Protein AF-A0A7S3GSI5-F1 (afdb_monomer)

Structure (mmCIF, N/CA/C/O backbone):
data_AF-A0A7S3GSI5-F1
#
_entry.id   AF-A0A7S3GSI5-F1
#
loop_
_atom_site.group_PDB
_atom_site.id
_atom_site.type_symbol
_atom_site.label_atom_id
_atom_site.label_alt_id
_atom_site.label_comp_id
_atom_site.label_asym_id
_atom_site.label_entity_id
_atom_site.label_seq_id
_atom_site.pdbx_PDB_ins_code
_atom_site.Cartn_x
_atom_site.Cartn_y
_atom_site.Cartn_z
_atom_site.occupancy
_atom_site.B_iso_or_equiv
_atom_site.auth_seq_id
_atom_site.auth_comp_id
_atom_site.auth_asym_id
_atom_site.auth_atom_id
_atom_site.pdbx_PDB_model_num
ATOM 1 N N . MET A 1 1 ? -16.403 -2.931 0.135 1.00 54.38 1 MET A N 1
ATOM 2 C CA . MET A 1 1 ? -15.590 -1.882 0.782 1.00 54.38 1 MET A CA 1
ATOM 3 C C . MET A 1 1 ? -14.186 -1.988 0.213 1.00 54.38 1 MET A C 1
ATOM 5 O O . MET A 1 1 ? -13.699 -3.109 0.169 1.00 54.38 1 MET A O 1
ATOM 9 N N . THR A 1 2 ? -13.593 -0.907 -0.301 1.00 66.56 2 THR A N 1
ATOM 10 C CA . THR A 1 2 ? -12.303 -0.962 -1.018 1.00 66.56 2 THR A CA 1
ATOM 11 C C . THR A 1 2 ? -11.210 -0.269 -0.209 1.00 66.56 2 THR A C 1
ATOM 13 O O . THR A 1 2 ? -11.257 0.941 -0.009 1.00 66.56 2 THR A O 1
ATOM 16 N N . MET A 1 3 ? -10.241 -1.048 0.259 1.00 76.94 3 MET A N 1
ATOM 17 C CA . MET A 1 3 ? -8.996 -0.615 0.899 1.00 76.94 3 MET A CA 1
ATOM 18 C C . MET A 1 3 ? -7.886 -0.463 -0.157 1.00 76.94 3 MET A C 1
ATOM 20 O O . MET A 1 3 ? -8.046 -0.902 -1.296 1.00 76.94 3 MET A O 1
ATOM 24 N N . ILE A 1 4 ? -6.756 0.143 0.199 1.00 74.38 4 ILE A N 1
ATOM 25 C CA . ILE A 1 4 ? -5.634 0.412 -0.709 1.00 74.38 4 ILE A CA 1
ATOM 26 C C . ILE A 1 4 ? -4.426 -0.443 -0.325 1.00 74.38 4 ILE A C 1
ATOM 28 O O . ILE A 1 4 ? -3.913 -0.381 0.787 1.00 74.38 4 ILE A O 1
ATOM 32 N N . LYS A 1 5 ? -3.922 -1.212 -1.283 1.00 71.19 5 LYS A N 1
ATOM 33 C CA . LYS A 1 5 ? -2.581 -1.794 -1.256 1.00 71.19 5 LYS A CA 1
ATOM 34 C C . LYS A 1 5 ? -1.679 -0.865 -2.059 1.00 71.19 5 LYS A C 1
ATOM 36 O O . LYS A 1 5 ? -1.803 -0.788 -3.282 1.00 71.19 5 LYS A O 1
ATOM 41 N N . ALA A 1 6 ? -0.797 -0.155 -1.367 1.00 56.00 6 ALA A N 1
ATOM 42 C CA . ALA A 1 6 ? 0.169 0.725 -2.001 1.00 56.00 6 ALA A CA 1
ATOM 43 C C . ALA A 1 6 ? 1.395 -0.089 -2.424 1.00 56.00 6 ALA A C 1
ATOM 45 O O . ALA A 1 6 ? 1.886 -0.944 -1.689 1.00 56.00 6 ALA A O 1
ATOM 46 N N . PHE A 1 7 ? 1.912 0.176 -3.613 1.00 65.44 7 PHE A N 1
ATOM 47 C CA . PHE A 1 7 ? 3.195 -0.372 -4.036 1.00 65.44 7 PHE A CA 1
ATOM 48 C C . PHE A 1 7 ? 4.105 0.789 -4.404 1.00 65.44 7 PHE A C 1
ATOM 50 O O . PHE A 1 7 ? 4.083 1.331 -5.510 1.00 65.44 7 PHE A O 1
ATOM 57 N N . GLY A 1 8 ? 4.842 1.223 -3.386 1.00 51.88 8 GLY A N 1
ATOM 58 C CA . GLY A 1 8 ? 5.805 2.302 -3.480 1.00 51.88 8 GLY A CA 1
ATOM 59 C C . GLY A 1 8 ? 7.044 1.881 -4.266 1.00 51.88 8 GLY A C 1
ATOM 60 O O . GLY A 1 8 ? 7.443 0.723 -4.232 1.00 51.88 8 GLY A O 1
ATOM 61 N N . LYS A 1 9 ? 7.698 2.822 -4.938 1.00 49.81 9 LYS A N 1
ATOM 62 C CA . LYS A 1 9 ? 9.148 2.750 -5.175 1.00 49.81 9 LYS A CA 1
ATOM 63 C C . LYS A 1 9 ? 9.783 4.001 -4.592 1.00 49.81 9 LYS A C 1
ATOM 65 O O . LYS A 1 9 ? 9.101 5.012 -4.433 1.00 49.81 9 LYS A O 1
ATOM 70 N N . ILE A 1 10 ? 11.079 3.957 -4.301 1.00 51.28 10 ILE A N 1
ATOM 71 C CA . ILE A 1 10 ? 11.851 5.173 -4.036 1.00 51.28 10 ILE A CA 1
ATOM 72 C C . ILE A 1 10 ? 12.089 5.840 -5.400 1.00 51.28 10 ILE A C 1
ATOM 74 O O . ILE A 1 10 ? 12.916 5.342 -6.156 1.00 51.28 10 ILE A O 1
ATOM 78 N N . PRO A 1 11 ? 11.364 6.901 -5.784 1.00 43.97 11 PRO A N 1
ATOM 79 C CA . PRO A 1 11 ? 11.510 7.548 -7.072 1.00 43.97 11 PRO A CA 1
ATOM 80 C C . PRO A 1 11 ? 12.906 8.146 -7.183 1.00 43.97 11 PRO A C 1
ATOM 82 O O . PRO A 1 11 ? 13.450 8.702 -6.231 1.00 43.97 11 PRO A O 1
ATOM 85 N N . PHE A 1 12 ? 13.476 8.026 -8.375 1.00 44.91 12 PHE A N 1
ATOM 86 C CA . PHE A 1 12 ? 14.793 8.561 -8.668 1.00 44.91 12 PHE A CA 1
ATOM 87 C C . PHE A 1 12 ? 14.715 10.041 -9.114 1.00 44.91 12 PHE A C 1
ATOM 89 O O . PHE A 1 12 ? 15.519 10.858 -8.677 1.00 44.91 12 PHE A O 1
ATOM 96 N N . VAL A 1 13 ? 13.679 10.432 -9.868 1.00 37.94 13 VAL A N 1
ATOM 97 C CA . VAL A 1 13 ? 13.296 11.834 -10.138 1.00 37.94 13 VAL A CA 1
ATOM 98 C C . VAL A 1 13 ? 11.767 11.942 -10.108 1.00 37.94 13 VAL A C 1
ATOM 100 O O . VAL A 1 13 ? 11.063 10.957 -10.340 1.00 37.94 13 VAL A O 1
ATOM 103 N N . GLN A 1 14 ? 11.250 13.121 -9.764 1.00 38.38 14 GLN A N 1
ATOM 104 C CA . GLN A 1 14 ? 9.828 13.441 -9.819 1.00 38.38 14 GLN A CA 1
ATOM 105 C C . GLN A 1 14 ? 9.343 13.329 -11.269 1.00 38.38 14 GLN A C 1
ATOM 107 O O . GLN A 1 14 ? 9.856 14.012 -12.154 1.00 38.38 14 GLN A O 1
ATOM 112 N N . ARG A 1 15 ? 8.347 12.471 -11.519 1.00 40.59 15 ARG A N 1
ATOM 113 C CA . ARG A 1 15 ? 7.622 12.454 -12.792 1.00 40.59 15 ARG A CA 1
ATOM 114 C C . ARG A 1 15 ? 6.863 13.781 -12.862 1.00 40.59 15 ARG A C 1
ATOM 116 O O . ARG A 1 15 ? 5.786 13.915 -12.290 1.00 40.59 15 ARG A O 1
ATOM 123 N N . PHE A 1 16 ? 7.463 14.799 -13.473 1.00 36.78 16 PHE A N 1
ATOM 124 C CA . PHE A 1 16 ? 6.715 15.991 -13.843 1.00 36.78 16 PHE A CA 1
ATOM 125 C C . PHE A 1 16 ? 5.653 15.564 -14.855 1.00 36.78 16 PHE A C 1
ATOM 127 O O . PHE A 1 16 ? 5.906 14.705 -15.702 1.00 36.78 16 PHE A O 1
ATOM 134 N N . ALA A 1 17 ? 4.469 16.166 -14.767 1.00 35.97 17 ALA A N 1
ATOM 135 C CA . ALA A 1 17 ? 3.374 16.021 -15.724 1.00 35.97 17 ALA A CA 1
ATOM 136 C C . ALA A 1 17 ? 3.732 16.612 -17.112 1.00 35.97 17 ALA A C 1
ATOM 138 O O . ALA A 1 17 ? 2.934 17.280 -17.764 1.00 35.97 17 ALA A O 1
ATOM 139 N N . SER A 1 18 ? 4.967 16.427 -17.585 1.00 34.00 18 SER A N 1
ATOM 140 C CA . SER A 1 18 ? 5.407 16.833 -18.909 1.00 34.00 18 SER A CA 1
ATOM 141 C C . SER A 1 18 ? 5.030 15.744 -19.913 1.00 34.00 18 SER A C 1
ATOM 143 O O . SER A 1 18 ? 5.751 14.776 -20.124 1.00 34.00 18 SER A O 1
ATOM 145 N N . LYS A 1 19 ? 3.841 15.920 -20.510 1.00 37.59 19 LYS A N 1
ATOM 146 C CA . LYS A 1 19 ? 3.366 15.329 -21.780 1.00 37.59 19 LYS A CA 1
ATOM 147 C C . LYS A 1 19 ? 3.952 13.948 -22.103 1.00 37.59 19 LYS A C 1
ATOM 149 O O . LYS A 1 19 ? 4.739 13.786 -23.034 1.00 37.59 19 LYS A O 1
ATOM 154 N N . LEU A 1 20 ? 3.519 12.947 -21.349 1.00 38.31 20 LEU A N 1
ATOM 155 C CA . LEU A 1 20 ? 3.708 11.551 -21.727 1.00 38.31 20 LEU A CA 1
ATOM 156 C C . LEU A 1 20 ? 2.851 11.227 -22.969 1.00 38.31 20 LEU A C 1
ATOM 158 O O . LEU A 1 20 ? 1.827 11.885 -23.192 1.00 38.31 20 LEU A O 1
ATOM 162 N N . PRO A 1 21 ? 3.218 10.210 -23.775 1.00 43.75 21 PRO A N 1
ATOM 163 C CA . PRO A 1 21 ? 2.267 9.585 -24.697 1.00 43.75 21 PRO A CA 1
ATOM 164 C C . PRO A 1 21 ? 0.995 9.199 -23.929 1.00 43.75 21 PRO A C 1
ATOM 166 O O . PRO A 1 21 ? 1.055 9.035 -22.712 1.00 43.75 21 PRO A O 1
ATOM 169 N N . ALA A 1 22 ? -0.141 9.093 -24.630 1.00 48.91 22 ALA A N 1
ATOM 170 C CA . ALA A 1 22 ? -1.467 8.886 -24.041 1.00 48.91 22 ALA A CA 1
ATOM 171 C C . ALA A 1 22 ? -1.413 8.029 -22.764 1.00 48.91 22 ALA A C 1
ATOM 173 O O . ALA A 1 22 ? -1.119 6.836 -22.841 1.00 48.91 22 ALA A O 1
ATOM 174 N N . THR A 1 23 ? -1.661 8.653 -21.603 1.00 58.75 23 THR A N 1
ATOM 175 C CA . THR A 1 23 ? -1.691 7.961 -20.311 1.00 58.75 23 THR A CA 1
ATOM 176 C C . THR A 1 23 ? -2.563 6.716 -20.459 1.00 58.75 23 THR A C 1
ATOM 178 O O . THR A 1 23 ? -3.717 6.871 -20.892 1.00 58.75 23 THR A O 1
ATOM 181 N N . PRO A 1 24 ? -2.048 5.508 -20.155 1.00 72.56 24 PRO A N 1
ATOM 182 C CA . PRO A 1 24 ? -2.807 4.280 -20.316 1.00 72.56 24 PRO A CA 1
ATOM 183 C C . PRO A 1 24 ? -4.182 4.423 -19.667 1.00 72.56 24 PRO A C 1
ATOM 185 O O . PRO A 1 24 ? -4.296 4.913 -18.544 1.00 72.56 24 PRO A O 1
ATOM 188 N N . LEU A 1 25 ? -5.242 4.010 -20.367 1.00 81.31 25 LEU A N 1
ATOM 189 C CA . LEU A 1 25 ? -6.615 4.126 -19.862 1.00 81.31 25 LEU A CA 1
ATOM 190 C C . LEU A 1 25 ? -6.752 3.512 -18.458 1.00 81.31 25 LEU A C 1
ATOM 192 O O . LEU A 1 25 ? -7.433 4.071 -17.603 1.00 81.31 25 LEU A O 1
ATOM 196 N N . GLN A 1 26 ? -6.032 2.415 -18.213 1.00 79.94 26 GLN A N 1
ATOM 197 C CA . GLN A 1 26 ? -5.973 1.744 -16.920 1.00 79.94 26 GLN A CA 1
ATOM 198 C C . GLN A 1 26 ? -5.442 2.653 -15.796 1.00 79.94 26 GLN A C 1
ATOM 200 O O . GLN A 1 26 ? -6.053 2.710 -14.735 1.00 79.94 26 GLN A O 1
ATOM 205 N N . GLU A 1 27 ? -4.381 3.433 -16.038 1.00 81.88 27 GLU A N 1
ATOM 206 C CA . GLU A 1 27 ? -3.825 4.382 -15.057 1.00 81.88 27 GLU A CA 1
ATOM 207 C C . GLU A 1 27 ? -4.855 5.450 -14.676 1.00 81.88 27 GLU A C 1
ATOM 209 O O . GLU A 1 27 ? -5.048 5.744 -13.496 1.00 81.88 27 GLU A O 1
ATOM 214 N N . LYS A 1 28 ? -5.589 5.985 -15.661 1.00 86.56 28 LYS A N 1
ATOM 215 C CA . LYS A 1 28 ? -6.654 6.967 -15.405 1.00 86.56 28 LYS A CA 1
ATOM 216 C C . LYS A 1 28 ? -7.776 6.382 -14.554 1.00 86.56 28 LYS A C 1
ATOM 218 O O . LYS A 1 28 ? -8.238 7.040 -13.623 1.00 86.56 28 LYS A O 1
ATOM 223 N N . VAL A 1 29 ? -8.196 5.156 -14.864 1.00 88.75 29 VAL A N 1
ATOM 224 C CA . VAL A 1 29 ? -9.243 4.446 -14.119 1.00 88.75 29 VAL A CA 1
ATOM 225 C C . VAL A 1 29 ? -8.796 4.156 -12.686 1.00 88.75 29 VAL A C 1
ATOM 227 O O . VAL A 1 29 ? -9.571 4.375 -11.756 1.00 88.75 29 VAL A O 1
ATOM 230 N N . ASP A 1 30 ? -7.556 3.713 -12.479 1.00 88.88 30 ASP A N 1
ATOM 231 C CA . ASP A 1 30 ? -7.041 3.399 -11.144 1.00 88.88 30 ASP A CA 1
ATOM 232 C C . ASP A 1 30 ? -6.885 4.655 -10.280 1.00 88.88 30 ASP A C 1
ATOM 234 O O . ASP A 1 30 ? -7.305 4.649 -9.122 1.00 88.88 30 ASP A O 1
ATOM 238 N N . VAL A 1 31 ? -6.383 5.760 -10.846 1.00 91.12 31 VAL A N 1
ATOM 239 C CA . VAL A 1 31 ? -6.315 7.064 -10.160 1.00 91.12 31 VAL A CA 1
ATOM 240 C C . VAL A 1 31 ? -7.710 7.562 -9.783 1.00 91.12 31 VAL A C 1
ATOM 242 O O . VAL A 1 31 ? -7.929 7.957 -8.639 1.00 91.12 31 VAL A O 1
ATOM 245 N N . TYR A 1 32 ? -8.673 7.493 -10.704 1.00 94.75 32 TYR A N 1
ATOM 246 C CA . TYR A 1 32 ? -10.055 7.899 -10.443 1.00 94.75 32 TYR A CA 1
ATOM 247 C C . TYR A 1 32 ? -10.686 7.076 -9.304 1.00 94.75 32 TYR A C 1
ATOM 249 O O . TYR A 1 32 ? -11.237 7.628 -8.349 1.00 94.75 32 TYR A O 1
ATOM 257 N N . ARG A 1 33 ? -10.542 5.744 -9.342 1.00 94.56 33 ARG A N 1
ATOM 258 C CA . ARG A 1 33 ? -11.051 4.843 -8.292 1.00 94.56 33 ARG A CA 1
ATOM 259 C C . ARG A 1 33 ? -10.377 5.087 -6.943 1.00 94.56 33 ARG A C 1
ATOM 261 O O . ARG A 1 33 ? -11.060 5.080 -5.917 1.00 94.56 33 ARG A O 1
ATOM 268 N N . ALA A 1 34 ? -9.065 5.315 -6.938 1.00 94.81 34 ALA A N 1
ATOM 269 C CA . ALA A 1 34 ? -8.321 5.647 -5.730 1.00 94.81 34 ALA A CA 1
ATOM 270 C C . ALA A 1 34 ? -8.794 6.982 -5.141 1.00 94.81 34 ALA A C 1
ATOM 272 O O . ALA A 1 34 ? -9.016 7.064 -3.935 1.00 94.81 34 ALA A O 1
ATOM 273 N N . ALA A 1 35 ? -9.022 7.999 -5.977 1.00 96.62 35 ALA A N 1
ATOM 274 C CA . ALA A 1 35 ? -9.522 9.297 -5.538 1.00 96.62 35 ALA A CA 1
ATOM 275 C C . ALA A 1 35 ? -10.900 9.189 -4.870 1.00 96.62 35 ALA A C 1
ATOM 277 O O . ALA A 1 35 ? -11.081 9.725 -3.778 1.00 96.62 35 ALA A O 1
ATOM 278 N N . LEU A 1 36 ? -11.840 8.434 -5.453 1.00 96.50 36 LEU A N 1
ATOM 279 C CA . LEU A 1 36 ? -13.143 8.168 -4.827 1.00 96.50 36 LEU A CA 1
ATOM 280 C C . LEU A 1 36 ? -12.997 7.468 -3.469 1.00 96.50 36 LEU A C 1
ATOM 282 O O . LEU A 1 36 ? -13.632 7.863 -2.490 1.00 96.50 36 LEU A O 1
ATOM 286 N N . ALA A 1 37 ? -12.140 6.445 -3.385 1.00 96.06 37 ALA A N 1
ATOM 287 C CA . ALA A 1 37 ? -11.895 5.733 -2.133 1.00 96.06 37 ALA A CA 1
ATOM 288 C C . ALA A 1 37 ? -11.292 6.657 -1.059 1.00 96.06 37 ALA A C 1
ATOM 290 O O . ALA A 1 37 ? -11.722 6.615 0.089 1.00 96.06 37 ALA A O 1
ATOM 291 N N . LEU A 1 38 ? -10.346 7.523 -1.427 1.00 96.56 38 LEU A N 1
ATOM 292 C CA . LEU A 1 38 ? -9.689 8.472 -0.521 1.00 96.56 38 LEU A CA 1
ATOM 293 C C . LEU A 1 38 ? -10.605 9.626 -0.096 1.00 96.56 38 LEU A C 1
ATOM 295 O O . LEU A 1 38 ? -10.555 10.064 1.050 1.00 96.56 38 LEU A O 1
ATOM 299 N N . LYS A 1 39 ? -11.514 10.079 -0.961 1.00 96.06 39 LYS A N 1
ATOM 300 C CA . LYS A 1 39 ? -12.558 11.019 -0.542 1.00 96.06 39 LYS A CA 1
ATOM 301 C C . LYS A 1 39 ? -13.531 10.381 0.442 1.00 96.06 39 LYS A C 1
ATOM 303 O O . LYS A 1 39 ? -13.894 10.997 1.441 1.00 96.06 39 LYS A O 1
ATOM 308 N N . CYS A 1 40 ? -13.895 9.122 0.209 1.00 95.12 40 CYS A N 1
ATOM 309 C CA . CYS A 1 40 ? -14.685 8.352 1.159 1.00 95.12 40 CYS A CA 1
ATOM 310 C C . CYS A 1 40 ? -13.952 8.187 2.505 1.00 95.12 40 CYS A C 1
ATOM 312 O O . CYS A 1 40 ? -14.568 8.384 3.554 1.00 95.12 40 CYS A O 1
ATOM 314 N N . PHE A 1 41 ? -12.636 7.930 2.490 1.00 95.12 41 PHE A N 1
ATOM 315 C CA . PHE A 1 41 ? -11.786 7.920 3.687 1.00 95.12 41 PHE A CA 1
ATOM 316 C C . PHE A 1 41 ? -11.907 9.231 4.480 1.00 95.12 41 PHE A C 1
ATOM 318 O O . PHE A 1 41 ? -12.188 9.204 5.679 1.00 95.12 41 PHE A O 1
ATOM 325 N N . GLU A 1 42 ? -11.742 10.381 3.814 1.00 94.88 42 GLU A N 1
ATOM 326 C CA . GLU A 1 42 ? -11.836 11.708 4.439 1.00 94.88 42 GLU A CA 1
ATOM 327 C C . GLU A 1 42 ? -13.194 11.943 5.111 1.00 94.88 42 GLU A C 1
ATOM 329 O O . GLU A 1 42 ? -13.242 12.477 6.222 1.00 94.88 42 GLU A O 1
ATOM 334 N N . VAL A 1 43 ? -14.288 11.543 4.456 1.00 94.25 43 VAL A N 1
ATOM 335 C CA . VAL A 1 43 ? -15.644 11.654 5.014 1.00 94.25 43 VAL A CA 1
ATOM 336 C C . VAL A 1 43 ? -15.792 10.743 6.227 1.00 94.25 43 VAL A C 1
ATOM 338 O O . VAL A 1 43 ? -16.153 11.216 7.302 1.00 94.25 43 VAL A O 1
ATOM 341 N N . CYS A 1 44 ? -15.434 9.461 6.110 1.00 92.75 44 CYS A N 1
ATOM 342 C CA . CYS A 1 44 ? -15.528 8.506 7.218 1.00 92.75 44 CYS A CA 1
ATOM 343 C C . CYS A 1 44 ? -14.743 8.972 8.451 1.00 92.75 44 CYS A C 1
ATOM 345 O O . CYS A 1 44 ? -15.201 8.792 9.574 1.00 92.75 44 CYS A O 1
ATOM 347 N N . ARG A 1 45 ? -13.578 9.602 8.254 1.00 90.25 45 ARG A N 1
ATOM 348 C CA . ARG A 1 45 ? -12.740 10.143 9.335 1.00 90.25 45 ARG A CA 1
ATOM 349 C C . ARG A 1 45 ? -13.358 11.332 10.072 1.00 90.25 45 ARG A C 1
ATOM 351 O O . ARG A 1 45 ? -12.968 11.579 11.212 1.00 90.25 45 ARG A O 1
ATOM 358 N N . LYS A 1 46 ? -14.240 12.090 9.416 1.00 89.56 46 LYS A N 1
ATOM 359 C CA . LYS A 1 46 ? -14.885 13.298 9.958 1.00 89.56 46 LYS A CA 1
ATOM 360 C C . LYS A 1 46 ? -16.294 13.021 10.485 1.00 89.56 46 LYS A C 1
ATOM 362 O O . LYS A 1 46 ? -16.765 13.743 11.359 1.00 89.56 46 LYS A O 1
ATOM 367 N N . SER A 1 47 ? -16.960 11.996 9.960 1.00 81.50 47 SER A N 1
ATOM 368 C CA . SER A 1 47 ? -18.342 11.671 10.299 1.00 81.50 47 SER A CA 1
ATOM 369 C C . SER A 1 47 ? -18.456 10.968 11.660 1.00 81.50 47 SER A C 1
ATOM 371 O O . SER A 1 47 ? -17.774 9.966 11.878 1.00 81.50 47 SER A O 1
ATOM 373 N N . PRO A 1 48 ? -19.386 11.386 12.545 1.00 67.38 48 PRO A N 1
ATOM 374 C CA . PRO A 1 48 ? -19.615 10.744 13.847 1.00 67.38 48 PRO A CA 1
ATOM 375 C C . PRO A 1 48 ? -19.950 9.245 13.769 1.00 67.38 48 PRO A C 1
ATOM 377 O O . PRO A 1 48 ? -19.652 8.498 14.694 1.00 67.38 48 PRO A O 1
ATOM 380 N N . GLY A 1 49 ? -20.567 8.802 12.666 1.00 71.00 49 GLY A N 1
ATOM 381 C CA . GLY A 1 49 ? -20.927 7.401 12.412 1.00 71.00 49 GLY A CA 1
ATOM 382 C C . GLY A 1 49 ? -19.917 6.612 11.572 1.00 71.00 49 GLY A C 1
ATOM 383 O O . GLY A 1 49 ? -20.194 5.469 11.217 1.00 71.00 49 GLY A O 1
ATOM 384 N N . GLY A 1 50 ? -18.778 7.208 11.195 1.00 79.06 50 GLY A N 1
ATOM 385 C CA . GLY A 1 50 ? -17.718 6.517 10.450 1.00 79.06 50 GLY A CA 1
ATOM 386 C C . GLY A 1 50 ? -18.104 6.021 9.051 1.00 79.06 50 GLY A C 1
ATOM 387 O O . GLY A 1 50 ? -17.437 5.140 8.517 1.00 79.06 50 GLY A O 1
ATOM 388 N N . SER A 1 51 ? -19.194 6.530 8.469 1.00 87.12 51 SER A N 1
ATOM 389 C CA . SER A 1 51 ? -19.705 6.135 7.148 1.00 87.12 51 SER A CA 1
ATOM 390 C C . SER A 1 51 ? -20.239 7.352 6.385 1.00 87.12 51 SER A C 1
ATOM 392 O O . SER A 1 51 ? -20.771 8.267 7.022 1.00 87.12 51 SER A O 1
ATOM 394 N N . PRO A 1 52 ? -20.110 7.387 5.046 1.00 90.62 52 PRO A N 1
ATOM 395 C CA . PRO A 1 52 ? -20.647 8.467 4.228 1.00 90.62 52 PRO A CA 1
ATOM 396 C C . PRO A 1 52 ? -22.168 8.335 4.077 1.00 90.62 52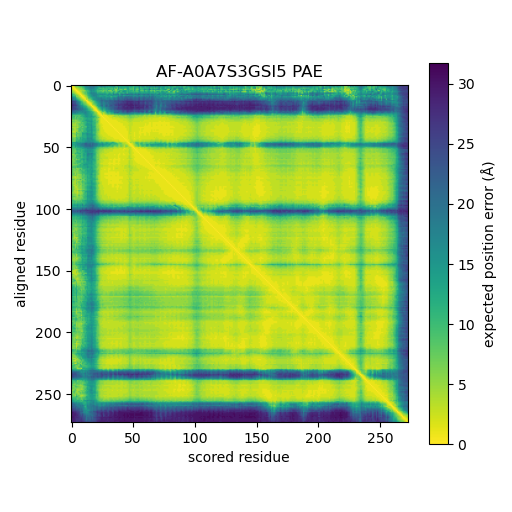 PRO A C 1
ATOM 398 O O . PRO A 1 52 ? -22.699 7.229 3.948 1.00 90.62 52 PRO A O 1
ATOM 401 N N . THR A 1 53 ? -22.869 9.465 4.057 1.00 92.81 53 THR A N 1
ATOM 402 C CA . THR A 1 53 ? -24.270 9.538 3.621 1.00 92.81 53 THR A CA 1
ATOM 403 C C . THR A 1 53 ? -24.364 9.490 2.091 1.00 92.81 53 THR A C 1
ATOM 405 O O . THR A 1 53 ? -23.362 9.659 1.399 1.00 92.81 53 THR A O 1
ATOM 408 N N . ALA A 1 54 ? -25.563 9.287 1.537 1.00 93.25 54 ALA A N 1
ATOM 409 C CA . ALA A 1 54 ? -25.766 9.364 0.085 1.00 93.25 54 ALA A CA 1
ATOM 410 C C . ALA A 1 54 ? -25.367 10.742 -0.480 1.00 93.25 54 ALA A C 1
ATOM 412 O O . ALA A 1 54 ? -24.700 10.817 -1.505 1.00 93.25 54 ALA A O 1
ATOM 413 N N . GLU A 1 55 ? -25.683 11.818 0.246 1.00 94.38 55 GLU A N 1
ATOM 414 C CA . GLU A 1 55 ? -25.296 13.180 -0.129 1.00 94.38 55 GLU A CA 1
ATOM 415 C C . GLU A 1 55 ? -23.770 13.366 -0.125 1.00 94.38 55 GLU A C 1
ATOM 417 O O . GLU A 1 55 ? -23.224 14.030 -1.005 1.00 94.38 55 GLU A O 1
ATOM 422 N N . ASP A 1 56 ? -23.060 12.756 0.831 1.00 94.44 56 ASP A N 1
ATOM 423 C CA . ASP A 1 56 ? -21.594 12.774 0.833 1.00 94.44 56 ASP A CA 1
ATOM 424 C C . ASP A 1 56 ? -21.030 12.074 -0.406 1.00 94.44 56 ASP A C 1
ATOM 426 O O . ASP A 1 56 ? -20.097 12.592 -1.024 1.00 94.44 56 ASP A O 1
ATOM 430 N N . VAL A 1 57 ? -21.609 10.924 -0.780 1.00 94.31 57 VAL A N 1
ATOM 431 C CA . VAL A 1 57 ? -21.210 10.161 -1.972 1.00 94.31 57 VAL A CA 1
ATOM 432 C C . VAL A 1 57 ? -21.388 10.984 -3.238 1.00 94.31 57 VAL A C 1
ATOM 434 O O . VAL A 1 57 ? -20.449 11.071 -4.032 1.00 94.31 57 VAL A O 1
ATOM 437 N N . ASP A 1 58 ? -22.533 11.640 -3.402 1.00 96.25 58 ASP A N 1
ATOM 438 C CA . ASP A 1 58 ? -22.794 12.492 -4.563 1.00 96.25 58 ASP A CA 1
ATOM 439 C C . ASP A 1 58 ? -21.803 13.662 -4.623 1.00 96.25 58 ASP A C 1
ATOM 441 O O . ASP A 1 58 ? -21.196 13.916 -5.666 1.00 96.25 58 ASP A O 1
ATOM 445 N N . LYS A 1 59 ? -21.556 14.325 -3.483 1.00 95.81 59 LYS A N 1
ATOM 446 C CA . LYS A 1 59 ? -20.618 15.454 -3.388 1.00 95.81 59 LYS A CA 1
ATOM 447 C C . LYS A 1 59 ? -19.201 15.066 -3.781 1.00 95.81 59 LYS A C 1
ATOM 449 O O . LYS A 1 59 ? -18.582 15.758 -4.591 1.00 95.81 59 LYS A O 1
ATOM 454 N N . PHE A 1 60 ? -18.652 13.994 -3.204 1.00 95.00 60 PHE A N 1
ATOM 455 C CA . PHE A 1 60 ? -17.280 13.626 -3.543 1.00 95.00 60 PHE A CA 1
ATOM 456 C C . PHE A 1 60 ? -17.160 13.016 -4.939 1.00 95.00 60 PHE A C 1
ATOM 458 O O . PHE A 1 60 ? -16.114 13.182 -5.560 1.00 95.00 60 PHE A O 1
ATOM 465 N N . THR A 1 61 ? -18.204 12.359 -5.451 1.00 96.44 61 THR A N 1
ATOM 466 C CA . THR A 1 61 ? -18.213 11.847 -6.830 1.00 96.44 61 THR A CA 1
ATOM 467 C C . THR A 1 61 ? -18.167 13.009 -7.813 1.00 96.44 61 THR A C 1
ATOM 469 O O . THR A 1 61 ? -17.273 13.059 -8.653 1.00 96.44 61 THR A O 1
ATOM 472 N N . GLN A 1 62 ? -19.020 14.019 -7.618 1.00 97.00 62 GLN A N 1
ATOM 473 C CA . GLN A 1 62 ? -19.013 15.235 -8.428 1.00 97.00 62 GLN A CA 1
ATOM 474 C C . GLN A 1 62 ? -17.662 15.965 -8.371 1.00 97.00 62 GLN A C 1
ATOM 476 O O . GLN A 1 62 ? -17.167 16.428 -9.398 1.00 97.00 62 GLN A O 1
ATOM 481 N N . ALA A 1 63 ? -17.040 16.051 -7.191 1.00 95.88 63 ALA A N 1
ATOM 482 C CA . ALA A 1 63 ? -15.728 16.678 -7.044 1.00 95.88 63 ALA A CA 1
ATOM 483 C C . ALA A 1 63 ? -14.627 15.931 -7.821 1.00 95.88 63 ALA A C 1
ATOM 485 O O . ALA A 1 63 ? -13.753 16.565 -8.415 1.00 95.88 63 ALA A O 1
ATOM 486 N N . VAL A 1 64 ? -14.664 14.593 -7.835 1.00 96.50 64 VAL A N 1
ATOM 487 C CA . VAL A 1 64 ? -13.717 13.780 -8.612 1.00 96.50 64 VAL A CA 1
ATOM 488 C C . VAL A 1 64 ? -13.987 13.922 -10.115 1.00 96.50 64 VAL A C 1
ATOM 490 O O . VAL A 1 64 ? -13.038 14.114 -10.869 1.00 96.50 64 VAL A O 1
ATOM 493 N N . ASP A 1 65 ? -15.252 13.916 -10.545 1.00 96.00 65 ASP A N 1
ATOM 494 C CA . ASP A 1 65 ? -15.646 14.059 -11.958 1.00 96.00 65 ASP A CA 1
ATOM 495 C C . ASP A 1 65 ? -15.244 15.407 -12.573 1.00 96.00 65 ASP A C 1
ATOM 497 O O . ASP A 1 65 ? -14.971 15.496 -13.769 1.00 96.00 65 ASP A O 1
ATOM 501 N N . GLN A 1 66 ? -15.206 16.465 -11.761 1.00 96.44 66 GLN A N 1
ATOM 502 C CA . GLN A 1 66 ? -14.819 17.813 -12.190 1.00 96.44 66 GLN A CA 1
ATOM 503 C C . GLN A 1 66 ? -13.300 18.047 -12.185 1.00 96.44 66 GLN A C 1
ATOM 505 O O . GLN A 1 66 ? -12.841 19.075 -12.683 1.00 96.44 66 GLN A O 1
ATOM 510 N N . SER A 1 67 ? -12.519 17.126 -11.618 1.00 95.50 67 SER A N 1
ATOM 511 C CA . SER A 1 67 ? -11.069 17.274 -11.476 1.00 95.50 67 SER A CA 1
ATOM 512 C C . SER A 1 67 ? -10.325 16.766 -12.711 1.00 95.50 67 SER A C 1
ATOM 514 O O . SER A 1 67 ? -10.712 15.774 -13.331 1.00 95.50 67 SER A O 1
ATOM 516 N N . SER A 1 68 ? -9.207 17.408 -13.059 1.00 94.38 68 SER A N 1
ATOM 517 C CA . SER A 1 68 ? -8.331 16.883 -14.108 1.00 94.38 68 SER A CA 1
ATOM 518 C C . SER A 1 68 ? -7.602 15.617 -13.636 1.00 94.38 68 SER A C 1
ATOM 520 O O . SER A 1 68 ? -7.437 15.378 -12.439 1.00 94.38 68 SER A O 1
ATOM 522 N N . HIS A 1 69 ? -7.123 14.793 -14.572 1.00 88.81 69 HIS A N 1
ATOM 523 C CA . HIS A 1 69 ? -6.348 13.597 -14.220 1.00 88.81 69 HIS A CA 1
ATOM 524 C C . HIS A 1 69 ? -5.073 13.931 -13.425 1.00 88.81 69 HIS A C 1
ATOM 526 O O . HIS A 1 69 ? -4.718 13.197 -12.501 1.00 88.81 69 HIS A O 1
ATOM 532 N N . ASP A 1 70 ? -4.408 15.040 -13.753 1.00 86.31 70 ASP A N 1
ATOM 533 C CA . ASP A 1 70 ? -3.189 15.472 -13.068 1.00 86.31 70 ASP A CA 1
ATOM 534 C C . ASP A 1 70 ? -3.499 15.909 -11.628 1.00 86.31 70 ASP A C 1
ATOM 536 O O . ASP A 1 70 ? -2.813 15.487 -10.695 1.00 86.31 70 ASP A O 1
ATOM 540 N N . ASP A 1 71 ? -4.593 16.654 -11.426 1.00 89.69 71 ASP A N 1
ATOM 541 C CA . ASP A 1 71 ? -5.055 17.054 -10.090 1.00 89.69 71 ASP A CA 1
ATOM 542 C C . ASP A 1 71 ? -5.425 15.837 -9.236 1.00 89.69 71 ASP A C 1
ATOM 544 O O . ASP A 1 71 ? -5.035 15.748 -8.069 1.00 89.69 71 ASP A O 1
ATOM 548 N N . LEU A 1 72 ? -6.131 14.861 -9.820 1.00 91.69 72 LEU A N 1
ATOM 549 C CA . LEU A 1 72 ? -6.462 13.611 -9.136 1.00 91.69 72 LEU A CA 1
ATOM 550 C C . LEU A 1 72 ? -5.208 12.814 -8.778 1.00 91.69 72 LEU A C 1
ATOM 552 O O . LEU A 1 72 ? -5.134 12.250 -7.689 1.00 91.69 72 LEU A O 1
ATOM 556 N N . THR A 1 73 ? -4.208 12.791 -9.656 1.00 87.31 73 THR A N 1
ATOM 557 C CA . THR A 1 73 ? -2.940 12.101 -9.401 1.00 87.31 73 THR A CA 1
ATOM 558 C C . THR A 1 73 ? -2.210 12.738 -8.220 1.00 87.31 73 THR A C 1
ATOM 560 O O . THR A 1 73 ? -1.819 12.032 -7.288 1.00 87.31 73 THR A O 1
ATOM 563 N N . LEU A 1 74 ? -2.086 14.070 -8.204 1.00 86.94 74 LEU A N 1
ATOM 564 C CA . LEU A 1 74 ? -1.487 14.811 -7.091 1.00 86.94 74 LEU A CA 1
ATOM 565 C C . LEU A 1 74 ? -2.254 14.588 -5.783 1.00 86.94 74 LEU A C 1
ATOM 567 O O . LEU A 1 74 ? -1.641 14.326 -4.747 1.00 86.94 74 LEU A O 1
ATOM 571 N N . TYR A 1 75 ? -3.587 14.630 -5.836 1.00 91.12 75 TYR A N 1
ATOM 572 C CA . TYR A 1 75 ? -4.448 14.358 -4.690 1.00 91.12 75 TYR A CA 1
ATOM 573 C C . TYR A 1 75 ? -4.234 12.943 -4.132 1.00 91.12 75 TYR A C 1
ATOM 575 O O . TYR A 1 75 ? -3.995 12.785 -2.933 1.00 91.12 75 TYR A O 1
ATOM 583 N N . VAL A 1 76 ? -4.264 11.917 -4.991 1.00 90.50 76 VAL A N 1
ATOM 584 C CA . VAL A 1 76 ? -4.071 10.513 -4.596 1.00 90.50 76 VAL A CA 1
ATOM 585 C C . VAL A 1 76 ? -2.700 10.313 -3.952 1.00 90.50 76 VAL A C 1
ATOM 587 O O . VAL A 1 76 ? -2.620 9.735 -2.866 1.00 90.50 76 VAL A O 1
ATOM 590 N N . GLN A 1 77 ? -1.628 10.828 -4.567 1.00 88.50 77 GLN A N 1
ATOM 591 C CA . GLN A 1 77 ? -0.279 10.727 -4.001 1.00 88.50 77 GLN A CA 1
ATOM 592 C C . GLN A 1 77 ? -0.189 11.430 -2.641 1.00 88.50 77 GLN A C 1
ATOM 594 O O . GLN A 1 77 ? 0.341 10.855 -1.693 1.00 88.50 77 GLN A O 1
ATOM 599 N N . ALA A 1 78 ? -0.748 12.636 -2.501 1.00 88.75 78 ALA A N 1
ATOM 600 C CA . ALA A 1 78 ? -0.711 13.382 -1.244 1.00 88.75 78 ALA A CA 1
ATOM 601 C C . ALA A 1 78 ? -1.434 12.648 -0.100 1.00 88.75 78 ALA A C 1
ATOM 603 O O . ALA A 1 78 ? -0.903 12.554 1.010 1.00 88.75 78 ALA A O 1
ATOM 604 N N . GLN A 1 79 ? -2.617 12.088 -0.367 1.00 92.19 79 GLN A N 1
ATOM 605 C CA . GLN A 1 79 ? -3.391 11.365 0.646 1.00 92.19 79 GLN A CA 1
ATOM 606 C C . GLN A 1 79 ? -2.749 10.030 1.034 1.00 92.19 79 GLN A C 1
ATOM 608 O O . GLN A 1 79 ? -2.675 9.709 2.222 1.00 92.19 79 GLN A O 1
ATOM 613 N N . ILE A 1 80 ? -2.238 9.264 0.062 1.00 92.38 80 ILE A N 1
ATOM 614 C CA . ILE A 1 80 ? -1.488 8.035 0.353 1.00 92.38 80 ILE A CA 1
ATOM 615 C C . ILE A 1 80 ? -0.238 8.377 1.165 1.00 92.38 80 ILE A C 1
ATOM 617 O O . ILE A 1 80 ? 0.003 7.746 2.190 1.00 92.38 80 ILE A O 1
ATOM 621 N N . ASN A 1 81 ? 0.511 9.415 0.779 1.00 91.19 81 ASN A N 1
ATOM 622 C CA . ASN A 1 81 ? 1.698 9.849 1.512 1.00 91.19 81 ASN A CA 1
ATOM 623 C C . ASN A 1 81 ? 1.374 10.198 2.972 1.00 91.19 81 ASN A C 1
ATOM 625 O O . ASN A 1 81 ? 2.094 9.772 3.867 1.00 91.19 81 ASN A O 1
ATOM 629 N N . SER A 1 82 ? 0.272 10.906 3.239 1.00 92.12 82 SER A N 1
ATOM 630 C CA . SER A 1 82 ? -0.150 11.223 4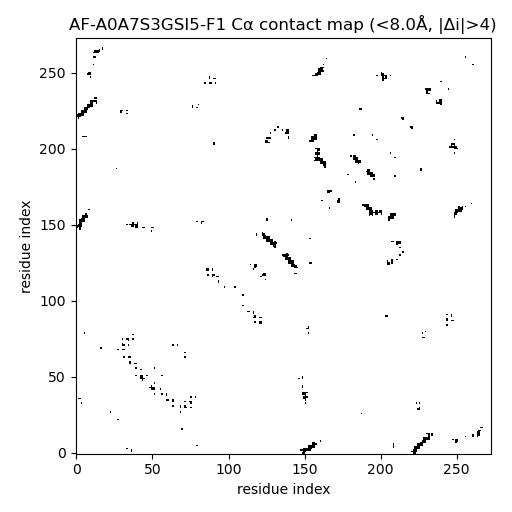.611 1.00 92.12 82 SER A CA 1
ATOM 631 C C . SER A 1 82 ? -0.386 9.967 5.462 1.00 92.12 82 SER A C 1
ATOM 633 O O . SER A 1 82 ? 0.102 9.888 6.591 1.00 92.12 82 SER A O 1
ATOM 635 N N . GLN A 1 83 ? -1.064 8.955 4.911 1.00 95.31 83 GLN A N 1
ATOM 636 C CA . GLN A 1 83 ? -1.277 7.680 5.604 1.00 95.31 83 GLN A CA 1
ATOM 637 C C . GLN A 1 83 ? 0.032 6.900 5.792 1.00 95.31 83 GLN A C 1
ATOM 639 O O . GLN A 1 83 ? 0.261 6.321 6.853 1.00 95.31 83 GLN A O 1
ATOM 644 N N . LEU A 1 84 ? 0.917 6.918 4.792 1.00 93.88 84 LEU A N 1
ATOM 645 C CA . LEU A 1 84 ? 2.225 6.278 4.881 1.00 93.88 84 LEU A CA 1
ATOM 646 C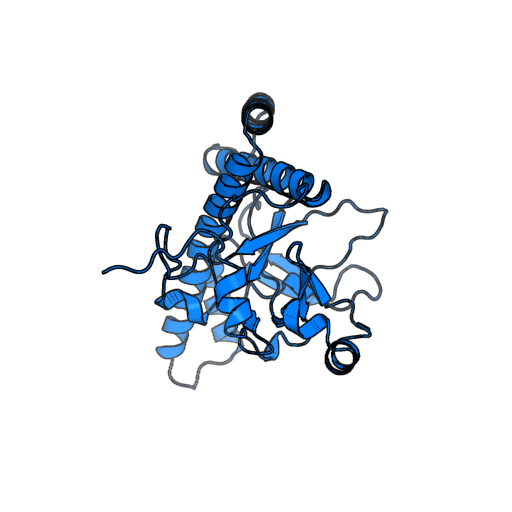 C . LEU A 1 84 ? 3.099 6.923 5.950 1.00 93.88 84 LEU A C 1
ATOM 648 O O . LEU A 1 84 ? 3.714 6.193 6.715 1.00 93.88 84 LEU A O 1
ATOM 652 N N . LEU A 1 85 ? 3.133 8.252 6.059 1.00 94.25 85 LEU A N 1
ATOM 653 C CA . LEU A 1 85 ? 3.878 8.929 7.124 1.00 94.25 85 LEU A CA 1
ATOM 654 C C . LEU A 1 85 ? 3.448 8.423 8.504 1.00 94.25 85 LEU A C 1
ATOM 656 O O . LEU A 1 85 ? 4.299 8.062 9.307 1.00 94.25 85 LEU A O 1
ATOM 660 N N . LYS A 1 86 ? 2.137 8.292 8.734 1.00 95.81 86 LYS A N 1
ATOM 661 C CA . LYS A 1 86 ? 1.585 7.730 9.973 1.00 95.81 86 LYS A CA 1
ATOM 662 C C . LYS A 1 86 ? 2.054 6.287 10.213 1.00 95.81 86 LYS A C 1
ATOM 664 O O . LYS A 1 86 ? 2.501 5.966 11.310 1.00 95.81 86 LYS A O 1
ATOM 669 N N . ILE A 1 87 ? 2.001 5.438 9.182 1.00 96.69 87 ILE A N 1
ATOM 670 C CA . ILE A 1 87 ? 2.475 4.046 9.247 1.00 96.69 87 ILE A CA 1
ATOM 671 C C . ILE A 1 87 ? 3.975 3.985 9.567 1.00 96.69 87 ILE A C 1
ATOM 673 O O . ILE A 1 87 ? 4.367 3.320 10.518 1.00 96.69 87 ILE A O 1
ATOM 677 N N . HIS A 1 88 ? 4.820 4.682 8.803 1.00 96.00 88 HIS A N 1
ATOM 678 C CA . HIS A 1 88 ? 6.276 4.636 8.974 1.00 96.00 88 HIS A CA 1
ATOM 679 C C . HIS A 1 88 ? 6.714 5.225 10.315 1.00 96.00 88 HIS A C 1
ATOM 681 O O . HIS A 1 88 ? 7.610 4.670 10.939 1.00 96.00 88 HIS A O 1
ATOM 687 N N . SER A 1 89 ? 6.064 6.285 10.802 1.00 97.06 89 SER A N 1
ATOM 688 C CA . SER A 1 89 ? 6.323 6.814 12.147 1.00 97.06 89 SER A CA 1
ATOM 689 C C . SER A 1 89 ? 5.985 5.802 13.244 1.00 97.06 89 SER A C 1
ATOM 691 O O . SER A 1 89 ? 6.762 5.651 14.183 1.00 97.06 89 SER A O 1
ATOM 693 N N . ALA A 1 90 ? 4.880 5.061 13.115 1.00 97.25 90 ALA A N 1
ATOM 694 C CA . ALA A 1 90 ? 4.539 4.004 14.067 1.00 97.25 90 ALA A CA 1
ATOM 695 C C . ALA A 1 90 ? 5.558 2.852 14.042 1.00 97.25 90 ALA A C 1
ATOM 697 O O . ALA A 1 90 ? 5.931 2.339 15.094 1.00 97.25 90 ALA A O 1
ATOM 698 N N . VAL A 1 91 ? 6.046 2.475 12.855 1.00 95.94 91 VAL A N 1
ATOM 699 C CA . VAL A 1 91 ? 7.103 1.460 12.704 1.00 95.94 91 VAL A CA 1
ATOM 700 C C . VAL A 1 91 ? 8.427 1.949 13.302 1.00 95.94 91 VAL A C 1
ATOM 702 O O . VAL A 1 91 ? 9.056 1.198 14.038 1.00 95.94 91 VAL A O 1
ATOM 705 N N . SER A 1 92 ? 8.802 3.213 13.081 1.00 95.62 92 SER A N 1
ATOM 706 C CA . SER A 1 92 ? 9.977 3.837 13.714 1.00 95.62 92 SER A CA 1
ATOM 707 C C . SER A 1 92 ? 9.900 3.773 15.235 1.00 95.62 92 SER A C 1
ATOM 709 O O . SER A 1 92 ? 10.856 3.373 15.887 1.00 95.62 92 SER A O 1
ATOM 711 N N . LYS A 1 93 ? 8.730 4.080 15.805 1.00 95.06 93 LYS A N 1
ATOM 712 C CA . LYS A 1 93 ? 8.495 3.985 17.250 1.00 95.06 93 LYS A CA 1
ATOM 713 C C . LYS A 1 93 ? 8.615 2.547 17.770 1.00 95.06 93 LYS A C 1
ATOM 715 O O . LYS A 1 93 ? 9.070 2.342 18.891 1.00 95.06 93 LYS A O 1
ATOM 720 N N . CYS A 1 94 ? 8.209 1.551 16.980 1.00 92.69 94 CYS A N 1
ATOM 721 C CA . CYS A 1 94 ? 8.420 0.144 17.332 1.00 92.69 94 CYS A CA 1
ATOM 722 C C . CYS A 1 94 ? 9.917 -0.198 17.366 1.00 92.69 94 CYS A C 1
ATOM 724 O O . CYS A 1 94 ? 10.358 -0.825 18.322 1.00 92.69 94 CYS A O 1
ATOM 726 N N . ASP A 1 95 ? 10.686 0.246 16.367 1.00 90.62 95 ASP A N 1
ATOM 727 C CA . ASP A 1 95 ? 12.136 0.015 16.281 1.00 90.62 95 ASP A CA 1
ATOM 728 C C . ASP A 1 95 ? 12.902 0.677 17.440 1.00 90.62 95 ASP A C 1
ATOM 730 O O . ASP A 1 95 ? 13.724 0.032 18.085 1.00 90.62 95 ASP A O 1
ATOM 734 N N . GLU A 1 96 ? 12.567 1.925 17.783 1.00 88.50 96 GLU A N 1
ATOM 735 C CA . GLU A 1 96 ? 13.135 2.637 18.939 1.00 88.50 96 GLU A CA 1
ATOM 736 C C . GLU A 1 96 ? 12.899 1.871 20.248 1.00 88.50 96 GLU A C 1
ATOM 738 O O . GLU A 1 96 ? 13.824 1.667 21.034 1.00 88.50 96 GLU A O 1
ATOM 743 N N . LEU A 1 97 ? 11.675 1.367 20.453 1.00 83.06 97 LEU A N 1
ATOM 744 C CA . LEU A 1 97 ? 11.367 0.537 21.615 1.00 83.06 97 LEU A CA 1
ATOM 745 C C . LEU A 1 97 ? 12.182 -0.758 21.619 1.00 83.06 97 LEU A C 1
ATOM 747 O O . LEU A 1 97 ? 12.580 -1.194 22.694 1.00 83.06 97 LEU A O 1
ATOM 751 N N . GLU A 1 98 ? 12.432 -1.383 20.465 1.00 78.44 98 GLU A N 1
ATOM 752 C CA . GLU A 1 98 ? 13.272 -2.585 20.384 1.00 78.44 98 GLU A CA 1
ATOM 753 C C . GLU A 1 98 ? 14.723 -2.307 20.794 1.00 78.44 98 GLU A C 1
ATOM 755 O O . GLU A 1 98 ? 15.310 -3.132 21.495 1.00 78.44 98 GLU A O 1
ATOM 760 N N . GLN A 1 99 ? 15.278 -1.150 20.424 1.00 75.25 99 GLN A N 1
ATOM 761 C CA . GLN A 1 99 ? 16.643 -0.759 20.793 1.00 75.25 99 GLN A CA 1
ATOM 762 C C . GLN A 1 99 ? 16.808 -0.545 22.310 1.00 75.25 99 GLN A C 1
ATOM 764 O O . GLN A 1 99 ? 17.870 -0.848 22.861 1.00 75.25 99 GLN A O 1
ATOM 769 N N . ASP A 1 100 ? 15.756 -0.092 22.999 1.00 71.31 100 ASP A N 1
ATOM 770 C CA . ASP A 1 100 ? 15.765 0.126 24.452 1.00 71.31 100 ASP A CA 1
ATOM 771 C C . ASP A 1 100 ? 15.747 -1.183 25.267 1.00 71.31 100 ASP A C 1
ATOM 773 O O . ASP A 1 100 ? 16.219 -1.226 26.411 1.00 71.31 100 ASP A O 1
ATOM 777 N N . TYR A 1 101 ? 15.234 -2.285 24.707 1.00 65.00 101 TYR A N 1
ATOM 778 C CA . TYR A 1 101 ? 15.241 -3.579 25.389 1.00 65.00 101 TYR A CA 1
ATOM 779 C C . TYR A 1 101 ? 16.585 -4.291 25.202 1.00 65.00 101 TYR A C 1
ATOM 781 O O . TYR A 1 101 ? 16.959 -4.712 24.113 1.00 65.00 101 TYR A O 1
ATOM 789 N N . HIS A 1 102 ? 17.293 -4.528 26.310 1.00 59.47 102 HIS A N 1
ATOM 790 C CA . HIS A 1 102 ? 18.408 -5.478 26.328 1.00 59.47 102 HIS A CA 1
ATOM 791 C C . HIS A 1 102 ? 17.938 -6.862 25.838 1.00 59.47 102 HIS A C 1
ATOM 793 O O . HIS A 1 102 ? 16.798 -7.256 26.090 1.00 59.47 102 HIS A O 1
ATOM 799 N N . SER A 1 103 ? 18.838 -7.597 25.177 1.00 61.59 103 SER A N 1
ATOM 800 C CA . SER A 1 103 ? 18.672 -8.821 24.360 1.00 61.59 103 SER A CA 1
ATOM 801 C C . SER A 1 103 ? 17.949 -10.045 24.972 1.00 61.59 103 SER A C 1
ATOM 803 O O . SER A 1 103 ? 18.008 -11.135 24.411 1.00 61.59 103 SER A O 1
ATOM 805 N N . ASN A 1 104 ? 17.234 -9.897 26.088 1.00 66.69 104 ASN A N 1
ATOM 806 C CA . ASN A 1 104 ? 16.586 -10.974 26.842 1.00 66.69 104 ASN A CA 1
ATOM 807 C C . ASN A 1 104 ? 15.047 -11.003 26.726 1.00 66.69 104 ASN A C 1
ATOM 809 O O . ASN A 1 104 ? 14.395 -11.774 27.432 1.00 66.69 104 ASN A O 1
ATOM 813 N N . VAL A 1 105 ? 14.433 -10.178 25.872 1.00 74.81 105 VAL A N 1
ATOM 814 C CA . VAL A 1 105 ? 12.975 -10.210 25.651 1.00 74.81 105 VAL A CA 1
ATOM 815 C C . VAL A 1 105 ? 12.630 -11.241 24.576 1.00 74.81 105 VAL A C 1
ATOM 817 O O . VAL A 1 105 ? 13.144 -11.183 23.466 1.00 74.81 105 VAL A O 1
ATOM 820 N N . SER A 1 106 ? 11.730 -12.179 24.891 1.00 82.69 106 SER A N 1
ATOM 821 C CA . SER A 1 106 ? 11.263 -13.175 23.913 1.00 82.69 106 SER A CA 1
ATOM 822 C C . SER A 1 106 ? 10.575 -12.528 22.700 1.00 82.69 106 SER A C 1
ATOM 824 O O . SER A 1 106 ? 9.853 -11.537 22.844 1.00 82.69 106 SER A O 1
ATOM 826 N N . ASP A 1 107 ? 10.696 -13.151 21.524 1.00 83.38 107 ASP A N 1
ATOM 827 C CA . ASP A 1 107 ? 10.050 -12.693 20.283 1.00 83.38 107 ASP A CA 1
ATOM 828 C C . ASP A 1 107 ? 8.528 -12.530 20.394 1.00 83.38 107 ASP A C 1
ATOM 830 O O . ASP A 1 107 ? 7.938 -11.682 19.726 1.00 83.38 107 ASP A O 1
ATOM 834 N N . ILE A 1 108 ? 7.878 -13.333 21.241 1.00 85.31 108 ILE A N 1
ATOM 835 C CA . ILE A 1 108 ? 6.431 -13.256 21.473 1.00 85.31 108 ILE A CA 1
ATOM 836 C C . ILE A 1 108 ? 6.071 -11.912 22.111 1.00 85.31 108 ILE A C 1
ATOM 838 O O . ILE A 1 108 ? 5.161 -11.229 21.647 1.00 85.31 108 ILE A O 1
ATOM 842 N N . VAL A 1 109 ? 6.810 -11.517 23.151 1.00 85.94 109 VAL A N 1
ATOM 843 C CA . VAL A 1 109 ? 6.590 -10.249 23.858 1.00 85.94 109 VAL A CA 1
ATOM 844 C C . VAL A 1 109 ? 6.892 -9.064 22.941 1.00 85.94 109 VAL A C 1
ATOM 846 O O . VAL A 1 109 ? 6.156 -8.080 22.959 1.00 85.94 109 VAL A O 1
ATOM 849 N N . ARG A 1 110 ? 7.934 -9.173 22.110 1.00 83.94 110 ARG A N 1
ATOM 850 C CA . ARG A 1 110 ? 8.303 -8.156 21.117 1.00 83.94 110 ARG A CA 1
ATOM 851 C C . ARG A 1 110 ? 7.185 -7.917 20.101 1.00 83.94 110 ARG A C 1
ATOM 853 O O . ARG A 1 110 ? 6.697 -6.797 19.980 1.00 83.94 110 ARG A O 1
ATOM 860 N N . LYS A 1 111 ? 6.696 -8.985 19.463 1.00 88.62 111 LYS A N 1
ATOM 861 C CA . LYS A 1 111 ? 5.585 -8.913 18.498 1.00 88.62 111 LYS A CA 1
ATOM 862 C C . LYS A 1 111 ? 4.296 -8.381 19.116 1.00 88.62 111 LYS A C 1
ATOM 864 O O . LYS A 1 111 ? 3.532 -7.700 18.441 1.00 88.62 111 LYS A O 1
ATOM 869 N N . GLU A 1 112 ? 4.026 -8.693 20.380 1.00 90.88 112 GLU A N 1
ATOM 870 C CA . GLU A 1 112 ? 2.834 -8.177 21.051 1.00 90.88 112 GLU A CA 1
ATOM 871 C C . GLU A 1 112 ? 2.929 -6.669 21.319 1.00 90.88 112 GLU A C 1
ATOM 873 O O . GLU A 1 112 ? 1.960 -5.948 21.090 1.00 90.88 112 GLU A O 1
ATOM 878 N N . LYS A 1 113 ? 4.105 -6.166 21.713 1.00 90.56 113 LYS A N 1
ATOM 879 C CA . LYS A 1 113 ? 4.337 -4.721 21.859 1.00 90.56 113 LYS A CA 1
ATOM 880 C C . LYS A 1 113 ? 4.249 -3.985 20.527 1.00 90.56 113 LYS A C 1
ATOM 882 O O . LYS A 1 113 ? 3.576 -2.962 20.465 1.00 90.56 113 LYS A O 1
ATOM 887 N N . GLU A 1 114 ? 4.853 -4.529 19.467 1.00 93.38 114 GLU A N 1
ATOM 888 C CA . GLU A 1 114 ? 4.728 -3.980 18.109 1.00 93.38 114 GLU A CA 1
ATOM 889 C C . GLU A 1 114 ? 3.243 -3.824 17.739 1.00 93.38 114 GLU A C 1
ATOM 891 O O . GLU A 1 114 ? 2.794 -2.738 17.386 1.00 93.38 114 GLU A O 1
ATOM 896 N N . ARG A 1 115 ? 2.430 -4.872 17.930 1.00 94.75 115 ARG A N 1
ATOM 897 C CA . ARG A 1 115 ? 0.981 -4.814 17.665 1.00 94.75 115 ARG A CA 1
ATOM 898 C C . ARG A 1 115 ? 0.256 -3.759 18.490 1.00 94.75 115 ARG A C 1
ATOM 900 O O . ARG A 1 115 ? -0.650 -3.121 17.962 1.00 94.75 115 ARG A O 1
ATOM 907 N N . GLN A 1 116 ? 0.609 -3.595 19.764 1.00 94.62 116 GLN A N 1
ATOM 908 C CA . GLN A 1 116 ? 0.001 -2.578 20.625 1.00 94.62 116 GLN A CA 1
ATOM 909 C C . GLN A 1 116 ? 0.296 -1.173 20.102 1.00 94.62 116 GLN A C 1
ATOM 911 O O . GLN A 1 116 ? -0.644 -0.410 19.890 1.00 94.62 116 GLN A O 1
ATOM 916 N N . VAL A 1 117 ? 1.560 -0.880 19.783 1.00 95.81 117 VAL A N 1
ATOM 917 C CA . VAL A 1 117 ? 1.960 0.406 19.194 1.00 95.81 117 VAL A CA 1
ATOM 918 C C . VAL A 1 117 ? 1.247 0.635 17.864 1.00 95.81 117 VAL A C 1
ATOM 920 O O . VAL A 1 117 ? 0.666 1.694 17.657 1.00 95.81 117 VAL A O 1
ATOM 923 N N . LEU A 1 118 ? 1.203 -0.361 16.974 1.00 96.62 118 LEU A N 1
ATOM 924 C CA . LEU A 1 118 ? 0.504 -0.230 15.692 1.00 96.62 118 LEU A CA 1
ATOM 925 C C . LEU A 1 118 ? -1.006 0.005 15.863 1.00 96.62 118 LEU A C 1
ATOM 927 O O . LEU A 1 118 ? -1.579 0.827 15.151 1.00 96.62 118 LEU A O 1
ATOM 931 N N . LEU A 1 119 ? -1.657 -0.666 16.819 1.00 96.00 119 LEU A N 1
ATOM 932 C CA . LEU A 1 119 ? -3.073 -0.438 17.128 1.00 96.00 119 LEU A CA 1
ATOM 933 C C . LEU A 1 119 ? -3.338 0.947 17.720 1.00 96.00 119 LEU A C 1
ATOM 935 O O . LEU A 1 119 ? -4.402 1.505 17.466 1.00 96.00 119 LEU A O 1
ATOM 939 N N . GLU A 1 120 ? -2.431 1.469 18.540 1.00 95.75 120 GLU A N 1
ATOM 940 C CA . GLU A 1 120 ? -2.565 2.787 19.165 1.00 95.75 120 GLU A CA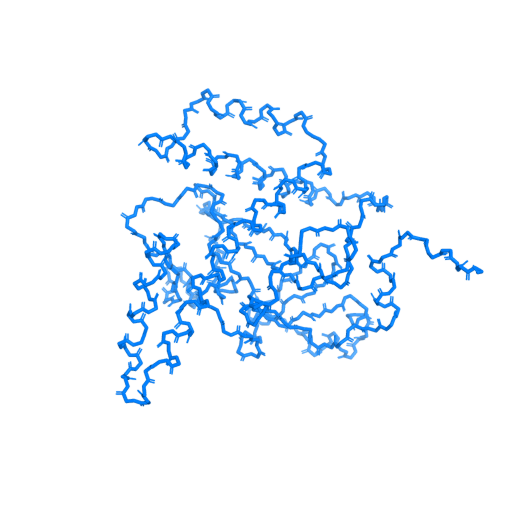 1
ATOM 941 C C . GLU A 1 120 ? -2.299 3.911 18.166 1.00 95.75 120 GLU A C 1
ATOM 943 O O . GLU A 1 120 ? -3.086 4.851 18.069 1.00 95.75 120 GLU A O 1
ATOM 948 N N . GLU A 1 121 ? -1.229 3.786 17.385 1.00 95.62 121 GLU A N 1
ATOM 949 C CA . GLU A 1 121 ? -0.808 4.813 16.442 1.00 95.62 121 GLU A CA 1
ATOM 950 C C . GLU A 1 121 ? -1.637 4.761 15.157 1.00 95.62 121 GLU A C 1
ATOM 952 O O . GLU A 1 121 ? -2.124 5.794 14.712 1.00 95.62 121 GLU A O 1
ATOM 957 N N . VAL A 1 122 ? -1.839 3.579 14.557 1.00 95.44 122 VAL A N 1
ATOM 958 C CA . VAL A 1 122 ? -2.415 3.395 13.205 1.00 95.44 122 VAL A CA 1
ATOM 959 C C . VAL A 1 122 ? -3.855 2.861 13.220 1.00 95.44 122 VAL A C 1
ATOM 961 O O . VAL A 1 122 ? -4.519 2.895 12.188 1.00 95.44 122 VAL A O 1
ATOM 964 N N . GLU A 1 123 ? -4.387 2.452 14.377 1.00 95.50 123 GLU A N 1
ATOM 965 C CA . GLU A 1 123 ? -5.754 1.911 14.583 1.00 95.50 123 GLU A CA 1
ATOM 966 C C . GLU A 1 123 ? -5.963 0.468 14.078 1.00 95.50 123 GLU A C 1
ATOM 968 O O . GLU A 1 123 ? -7.001 -0.156 14.335 1.00 95.50 123 GLU A O 1
ATOM 973 N N . TYR A 1 124 ? -4.974 -0.101 13.390 1.00 96.75 124 TYR A N 1
ATOM 974 C CA . TYR A 1 124 ? -4.990 -1.477 12.911 1.00 96.75 124 TYR A CA 1
ATOM 975 C C . TYR A 1 124 ? -3.566 -2.015 12.747 1.00 96.75 124 TYR A C 1
ATOM 977 O O . TYR A 1 124 ? -2.598 -1.264 12.749 1.00 96.75 124 TYR A O 1
ATOM 985 N N . TYR A 1 125 ? -3.440 -3.330 12.606 1.00 96.81 125 TYR A N 1
ATOM 986 C CA . TYR A 1 125 ? -2.208 -3.976 12.157 1.00 96.81 125 TYR A CA 1
ATOM 987 C C . TYR A 1 125 ? -2.547 -5.105 11.191 1.00 96.81 125 TYR A C 1
ATOM 989 O O . TYR A 1 125 ? -3.689 -5.577 11.139 1.00 96.81 125 TYR A O 1
ATOM 997 N N . VAL A 1 126 ? -1.556 -5.548 10.423 1.00 96.00 126 VAL A N 1
ATOM 998 C CA . VAL A 1 126 ? -1.734 -6.615 9.437 1.00 96.00 126 VAL A CA 1
ATOM 999 C C . VAL A 1 126 ? -0.855 -7.802 9.783 1.00 96.00 126 VAL A C 1
ATOM 1001 O O . VAL A 1 126 ? 0.245 -7.659 10.304 1.00 96.00 126 VAL A O 1
ATOM 1004 N N . THR A 1 127 ? -1.368 -9.001 9.530 1.00 95.06 127 THR A N 1
ATOM 1005 C CA . THR A 1 127 ? -0.646 -10.255 9.750 1.00 95.06 127 THR A CA 1
ATOM 1006 C C . THR A 1 127 ? -0.776 -11.168 8.550 1.00 95.06 127 THR A C 1
ATOM 1008 O O . THR A 1 127 ? -1.859 -11.298 7.982 1.00 95.06 127 THR A O 1
ATOM 1011 N N . ALA A 1 128 ? 0.321 -11.831 8.197 1.00 94.94 128 ALA A N 1
ATOM 1012 C CA . ALA A 1 128 ? 0.282 -12.993 7.325 1.00 94.94 128 ALA A CA 1
ATOM 1013 C C . ALA A 1 128 ? -0.208 -14.206 8.129 1.00 94.94 128 ALA A C 1
ATOM 1015 O O . ALA A 1 128 ? 0.290 -14.460 9.228 1.00 94.94 128 ALA A O 1
ATOM 1016 N N . LYS A 1 129 ? -1.216 -14.912 7.618 1.00 95.94 129 LYS A N 1
ATOM 1017 C CA . LYS A 1 129 ? -1.769 -16.152 8.196 1.00 95.94 129 LYS A CA 1
ATOM 1018 C C . LYS A 1 129 ? -2.185 -17.090 7.059 1.00 95.94 129 LYS A C 1
ATOM 1020 O O . LYS A 1 129 ? -2.373 -16.593 5.953 1.00 95.94 129 LYS A O 1
ATOM 1025 N N . PRO A 1 130 ? -2.389 -18.399 7.290 1.00 97.06 130 PRO A N 1
ATOM 1026 C CA . PRO A 1 130 ? -2.954 -19.284 6.273 1.00 97.06 130 PRO A CA 1
ATOM 1027 C C . PRO A 1 130 ? -4.227 -18.700 5.648 1.00 97.06 130 PRO A C 1
ATOM 1029 O O . PRO A 1 130 ? -5.109 -18.201 6.353 1.00 97.06 130 PRO A O 1
ATOM 1032 N N . SER A 1 131 ? -4.291 -18.718 4.319 1.00 95.00 131 SER A N 1
ATOM 1033 C CA . SER A 1 131 ? -5.411 -18.184 3.552 1.00 95.00 131 SER A CA 1
ATOM 1034 C C . SER A 1 131 ? -6.687 -18.983 3.814 1.00 95.00 131 SER A C 1
ATOM 1036 O O . SER A 1 131 ? -6.656 -20.193 4.027 1.00 95.00 131 SER A O 1
ATOM 1038 N N . SER A 1 132 ? -7.836 -18.311 3.746 1.00 90.94 132 SER A N 1
ATOM 1039 C CA . SER A 1 132 ? -9.145 -18.974 3.732 1.00 90.94 132 SER A CA 1
ATOM 1040 C C . SER A 1 132 ? -9.555 -19.459 2.336 1.00 90.94 132 SER A C 1
ATOM 1042 O O . SER A 1 132 ? -10.607 -20.080 2.185 1.00 90.94 132 SER A O 1
ATOM 1044 N N . LEU A 1 133 ? -8.760 -19.149 1.307 1.00 90.12 133 LEU A N 1
ATOM 1045 C CA . LEU A 1 133 ? -8.942 -19.652 -0.051 1.00 90.12 133 LEU A CA 1
ATOM 1046 C C . LEU A 1 133 ? -8.172 -20.974 -0.221 1.00 90.12 133 LEU A C 1
ATOM 1048 O O . LEU A 1 133 ? -7.028 -21.052 0.233 1.00 90.12 133 LEU A O 1
ATOM 1052 N N . PRO A 1 134 ? -8.761 -21.991 -0.880 1.00 89.75 134 PRO A N 1
ATOM 1053 C CA . PRO A 1 134 ? -8.074 -23.250 -1.161 1.00 89.75 134 PRO A CA 1
ATOM 1054 C C . PRO A 1 134 ? -6.763 -23.025 -1.918 1.00 89.75 134 PRO A C 1
ATOM 1056 O O . PRO A 1 134 ? -6.731 -22.230 -2.853 1.00 89.75 134 PRO A O 1
ATOM 1059 N N . GLU A 1 135 ? -5.699 -23.714 -1.492 1.00 89.88 135 GLU A N 1
ATOM 1060 C CA . GLU A 1 135 ? -4.382 -23.753 -2.160 1.00 89.88 135 GLU A CA 1
ATOM 1061 C C . GLU A 1 135 ? -3.688 -22.390 -2.360 1.00 89.88 135 GLU A C 1
ATOM 1063 O O . GLU A 1 135 ? -2.677 -22.298 -3.046 1.00 89.88 135 GLU A O 1
ATOM 1068 N N . ALA A 1 136 ? -4.166 -21.328 -1.708 1.00 90.06 136 ALA A N 1
ATOM 1069 C CA . ALA A 1 136 ? -3.639 -19.972 -1.869 1.00 90.06 136 ALA A CA 1
ATOM 1070 C C . ALA A 1 136 ? -2.499 -19.619 -0.891 1.00 90.06 136 ALA A C 1
ATOM 1072 O O . ALA A 1 136 ? -2.192 -18.446 -0.709 1.00 90.06 136 ALA A O 1
ATOM 1073 N N . GLY A 1 137 ? -1.917 -20.605 -0.200 1.00 93.31 137 GLY A N 1
ATOM 1074 C CA . GLY A 1 137 ? -0.843 -20.380 0.771 1.00 93.31 137 GLY A CA 1
ATOM 1075 C C . GLY A 1 137 ? -1.252 -19.450 1.921 1.00 93.31 137 GLY A C 1
ATOM 1076 O O . GLY A 1 137 ? -2.246 -19.689 2.611 1.00 93.31 137 GLY A O 1
ATOM 1077 N N . GLU A 1 138 ? -0.473 -18.393 2.154 1.00 95.19 138 GLU A N 1
ATOM 1078 C CA . GLU A 1 138 ? -0.783 -17.358 3.146 1.00 95.19 138 GLU A CA 1
ATOM 1079 C C . GLU A 1 138 ? -1.644 -16.229 2.561 1.00 95.19 138 GLU A C 1
ATOM 1081 O O . GLU A 1 138 ? -1.644 -15.961 1.367 1.00 95.19 138 GLU A O 1
ATOM 1086 N N . GLY A 1 139 ? -2.385 -15.541 3.424 1.00 95.38 139 GLY A N 1
ATOM 1087 C CA . GLY A 1 139 ? -3.121 -14.319 3.132 1.00 95.38 139 GLY A CA 1
ATOM 1088 C C . GLY A 1 139 ? -2.757 -13.204 4.112 1.00 95.38 139 GLY A C 1
ATOM 1089 O O . GLY A 1 139 ? -2.297 -13.465 5.226 1.00 95.38 139 GLY A O 1
ATOM 1090 N N . ALA A 1 140 ? -2.998 -11.954 3.721 1.00 95.62 140 ALA A N 1
ATOM 1091 C CA . ALA A 1 140 ? -2.906 -10.802 4.614 1.00 95.62 140 ALA A CA 1
ATOM 1092 C C . ALA A 1 140 ? -4.247 -10.540 5.324 1.00 95.62 140 ALA A C 1
ATOM 1094 O O . ALA A 1 140 ? -5.284 -10.369 4.681 1.00 95.62 140 ALA A O 1
ATOM 1095 N N . PHE A 1 141 ? -4.216 -10.468 6.654 1.00 96.00 141 PHE A N 1
ATOM 1096 C CA . PHE A 1 141 ? -5.385 -10.261 7.506 1.00 96.00 141 PHE A CA 1
ATOM 1097 C C . PHE A 1 141 ? -5.200 -9.030 8.380 1.00 96.00 141 PHE A C 1
ATOM 1099 O O . PHE A 1 141 ? -4.188 -8.902 9.072 1.00 96.00 141 PHE A O 1
ATOM 1106 N N . ILE A 1 142 ? -6.203 -8.158 8.377 1.00 96.00 142 ILE A N 1
ATOM 1107 C CA . ILE A 1 142 ? -6.241 -6.959 9.211 1.00 96.00 142 ILE A CA 1
ATOM 1108 C C . ILE A 1 142 ? -6.888 -7.296 10.551 1.00 96.00 142 ILE A C 1
ATOM 1110 O O . ILE A 1 142 ? -7.948 -7.920 10.595 1.00 96.00 142 ILE A O 1
ATOM 1114 N N . THR A 1 143 ? -6.276 -6.822 11.630 1.00 96.19 143 THR A N 1
ATOM 1115 C CA . THR A 1 143 ? -6.892 -6.759 12.954 1.00 96.19 143 THR A CA 1
ATOM 1116 C C . THR A 1 143 ? -7.030 -5.296 13.351 1.00 96.19 143 THR A C 1
ATOM 1118 O O . THR A 1 143 ? -6.079 -4.525 13.247 1.00 96.19 143 THR A O 1
ATOM 1121 N N . THR A 1 144 ? -8.204 -4.912 13.836 1.00 95.00 144 THR A N 1
ATOM 1122 C CA . THR A 1 144 ? -8.510 -3.545 14.266 1.00 95.00 144 THR A CA 1
ATOM 1123 C C . THR A 1 144 ? -9.541 -3.570 15.392 1.00 95.00 144 THR A C 1
ATOM 1125 O O . THR A 1 144 ? -10.258 -4.559 15.559 1.00 95.00 144 THR A O 1
ATOM 1128 N N . LYS A 1 145 ? -9.592 -2.499 16.191 1.00 89.56 145 LYS A N 1
ATOM 1129 C CA . LYS A 1 145 ? -10.612 -2.304 17.236 1.00 89.56 145 LYS A CA 1
ATOM 1130 C C . LYS A 1 145 ? -11.916 -1.722 16.675 1.00 89.56 145 LYS A C 1
ATOM 1132 O O . LYS A 1 145 ? -12.943 -1.784 17.343 1.00 89.56 145 LYS A O 1
ATOM 1137 N N . THR A 1 146 ? -11.870 -1.133 15.483 1.00 86.62 146 THR A N 1
ATOM 1138 C CA . THR A 1 146 ? -12.982 -0.418 14.845 1.00 86.62 146 THR A CA 1
ATOM 1139 C C . THR A 1 146 ? -13.178 -0.922 13.412 1.00 86.62 146 THR A C 1
ATOM 1141 O O . THR A 1 146 ? -12.625 -1.946 13.029 1.00 86.62 146 THR A O 1
ATOM 1144 N N . SER A 1 147 ? -14.014 -0.264 12.609 1.00 88.31 147 SER A N 1
ATOM 1145 C CA . SER A 1 147 ? -14.105 -0.567 11.176 1.00 88.31 147 SER A CA 1
ATOM 1146 C C . SER A 1 147 ? -13.003 0.167 10.406 1.00 88.31 147 SER A C 1
ATOM 1148 O O . SER A 1 147 ? -12.659 1.292 10.762 1.00 88.31 147 SER A O 1
ATOM 1150 N N . ILE A 1 148 ? -12.478 -0.439 9.335 1.00 91.25 148 ILE A N 1
ATOM 1151 C CA . ILE A 1 148 ? -11.477 0.183 8.453 1.00 91.25 148 ILE A CA 1
ATOM 1152 C C . ILE A 1 148 ? -12.192 0.968 7.356 1.00 91.25 148 ILE A C 1
ATOM 1154 O O . ILE A 1 148 ? -12.855 0.331 6.538 1.00 91.25 148 ILE A O 1
ATOM 1158 N N . PRO A 1 149 ? -12.056 2.304 7.276 1.00 92.81 149 PRO A N 1
ATOM 1159 C CA . PRO A 1 149 ? -12.689 3.083 6.218 1.00 92.81 149 PRO A CA 1
ATOM 1160 C C . PRO A 1 149 ? -12.220 2.685 4.804 1.00 92.81 149 PRO A C 1
ATOM 1162 O O . PRO A 1 149 ? -11.083 2.241 4.615 1.00 92.81 149 PRO A O 1
ATOM 1165 N N . PRO A 1 150 ? -13.053 2.868 3.760 1.00 93.38 150 PRO A N 1
ATOM 1166 C CA . PRO A 1 150 ? -12.587 2.729 2.385 1.00 93.38 150 PRO A CA 1
ATOM 1167 C C . PRO A 1 150 ? -11.497 3.768 2.125 1.00 93.38 150 PRO A C 1
ATOM 1169 O O . PRO A 1 150 ? -11.548 4.847 2.701 1.00 93.38 150 PRO A O 1
ATOM 1172 N N . GLY A 1 151 ? -10.517 3.449 1.281 1.00 95.62 151 GLY A N 1
ATOM 1173 C CA . GLY A 1 151 ? -9.375 4.333 1.020 1.00 95.62 151 GLY A CA 1
ATOM 1174 C C . GLY A 1 151 ? -8.252 4.267 2.060 1.00 95.62 151 GLY A C 1
ATOM 1175 O O . GLY A 1 151 ? -7.230 4.928 1.878 1.00 95.62 151 GLY A O 1
ATOM 1176 N N . THR A 1 152 ? -8.377 3.452 3.112 1.00 96.88 152 THR A N 1
ATOM 1177 C CA . THR A 1 152 ? -7.250 3.168 4.009 1.00 96.88 152 THR A CA 1
ATOM 1178 C C . THR A 1 152 ? -6.157 2.400 3.266 1.00 96.88 152 THR A C 1
ATOM 1180 O O . THR A 1 152 ? -6.425 1.351 2.680 1.00 96.88 152 THR A O 1
ATOM 1183 N N . VAL A 1 153 ? -4.922 2.901 3.301 1.00 97.25 153 VAL A N 1
ATOM 1184 C CA . VAL A 1 153 ? -3.721 2.155 2.907 1.00 97.25 153 VAL A CA 1
ATOM 1185 C C . VAL A 1 153 ? -3.507 1.075 3.946 1.00 97.25 153 VAL A C 1
ATOM 1187 O O . VAL A 1 153 ? -3.353 1.434 5.100 1.00 97.25 153 VAL A O 1
ATOM 1190 N N . VAL A 1 154 ? -3.511 -0.201 3.553 1.00 96.38 154 VAL A N 1
ATOM 1191 C CA . VAL A 1 154 ? -3.437 -1.361 4.463 1.00 96.38 154 VAL A CA 1
ATOM 1192 C C . VAL A 1 154 ? -2.195 -2.220 4.270 1.00 96.38 154 VAL A C 1
ATOM 1194 O O . VAL A 1 154 ? -1.863 -3.013 5.139 1.00 96.38 154 VAL A O 1
ATOM 1197 N N . ALA A 1 155 ? -1.508 -2.109 3.136 1.00 96.69 155 ALA A N 1
ATOM 1198 C CA . ALA A 1 155 ? -0.324 -2.915 2.865 1.00 96.69 155 ALA A CA 1
ATOM 1199 C C . ALA A 1 155 ? 0.618 -2.222 1.885 1.00 96.69 155 ALA A C 1
ATOM 1201 O O . ALA A 1 155 ? 0.181 -1.461 1.018 1.00 96.69 155 ALA A O 1
ATOM 1202 N N . LEU A 1 156 ? 1.896 -2.570 2.008 1.00 96.75 156 LEU A N 1
ATOM 1203 C CA . LEU A 1 156 ? 2.986 -2.222 1.110 1.00 96.75 156 LEU A CA 1
ATOM 1204 C C . LEU A 1 156 ? 3.409 -3.468 0.338 1.00 96.75 156 LEU A C 1
ATOM 1206 O O . LEU A 1 156 ? 3.506 -4.549 0.919 1.00 96.75 156 LEU A O 1
ATOM 1210 N N . TYR A 1 157 ? 3.648 -3.341 -0.967 1.00 96.06 157 TYR A N 1
ATOM 1211 C CA . TYR A 1 157 ? 4.265 -4.406 -1.761 1.00 96.06 157 TYR A CA 1
ATOM 1212 C C . TYR A 1 157 ? 5.792 -4.345 -1.593 1.00 96.06 157 TYR A C 1
ATOM 1214 O O . TYR A 1 157 ? 6.411 -3.431 -2.145 1.00 96.06 157 TYR A O 1
ATOM 1222 N N . PRO A 1 158 ? 6.408 -5.263 -0.826 1.00 97.00 158 PRO A N 1
ATOM 1223 C CA . PRO A 1 158 ? 7.847 -5.245 -0.635 1.00 97.00 158 PRO A CA 1
ATOM 1224 C C . PRO A 1 158 ? 8.568 -5.881 -1.814 1.00 97.00 158 PRO A C 1
ATOM 1226 O O . PRO A 1 158 ? 7.970 -6.642 -2.573 1.00 97.00 158 PRO A O 1
ATOM 1229 N N . GLY A 1 159 ? 9.866 -5.625 -1.904 1.00 96.88 159 GLY A N 1
ATOM 1230 C CA . GLY A 1 159 ? 10.728 -6.368 -2.809 1.00 96.88 159 GLY A CA 1
ATOM 1231 C C . GLY A 1 159 ? 11.733 -5.512 -3.548 1.00 96.88 159 GLY A C 1
ATOM 1232 O O . GLY A 1 159 ? 11.735 -4.276 -3.456 1.00 96.88 159 GLY A O 1
ATOM 1233 N N . LEU A 1 160 ? 12.594 -6.197 -4.289 1.00 96.44 160 LEU A N 1
ATOM 1234 C CA . LEU A 1 160 ? 13.561 -5.562 -5.156 1.00 96.44 160 LEU A CA 1
ATOM 1235 C C . LEU A 1 160 ? 12.848 -4.956 -6.365 1.00 96.44 160 LEU A C 1
ATOM 1237 O O . LEU A 1 160 ? 11.959 -5.554 -6.964 1.00 96.44 160 LEU A O 1
ATOM 1241 N N . VAL A 1 161 ? 13.241 -3.737 -6.712 1.00 94.94 161 VAL A N 1
ATOM 1242 C CA . VAL A 1 161 ? 12.716 -2.987 -7.846 1.00 94.94 161 VAL A CA 1
ATOM 1243 C C . VAL A 1 161 ? 13.656 -3.191 -9.027 1.00 94.94 161 VAL A C 1
ATOM 1245 O O . VAL A 1 161 ? 14.812 -2.757 -8.999 1.00 94.94 161 VAL A O 1
ATOM 1248 N N . HIS A 1 162 ? 13.149 -3.831 -10.073 1.00 93.62 162 HIS A N 1
ATOM 1249 C CA . HIS A 1 162 ? 13.821 -4.035 -11.347 1.00 93.62 162 HIS A CA 1
ATOM 1250 C C . HIS A 1 162 ? 13.376 -2.949 -12.324 1.00 93.62 162 HIS A C 1
ATOM 1252 O O . HIS A 1 162 ? 12.208 -2.868 -12.705 1.00 93.62 162 HIS A O 1
ATOM 1258 N N . LEU A 1 163 ? 14.306 -2.082 -12.711 1.00 90.69 163 LEU A N 1
ATOM 1259 C CA . LEU A 1 163 ? 14.018 -0.967 -13.607 1.00 90.69 163 LEU A CA 1
ATOM 1260 C C . LEU A 1 163 ? 13.888 -1.429 -15.060 1.00 90.69 163 LEU A C 1
ATOM 1262 O O . LEU A 1 163 ? 14.669 -2.263 -15.520 1.00 90.69 163 LEU A O 1
ATOM 1266 N N . LYS A 1 164 ? 12.981 -0.785 -15.808 1.00 88.94 164 LYS A N 1
ATOM 1267 C CA . LYS A 1 164 ? 12.769 -0.990 -17.253 1.00 88.94 164 LYS A CA 1
ATOM 1268 C C . LYS A 1 164 ? 14.070 -1.043 -18.059 1.00 88.94 164 LYS A C 1
ATOM 1270 O O . LYS A 1 164 ? 14.164 -1.793 -19.023 1.00 88.94 164 LYS A O 1
ATOM 1275 N N . GLU A 1 165 ? 15.065 -0.233 -17.700 1.00 86.94 165 GLU A N 1
ATOM 1276 C CA . GLU A 1 165 ? 16.345 -0.187 -18.416 1.00 86.94 165 GLU A CA 1
ATOM 1277 C C . GLU A 1 165 ? 17.114 -1.511 -18.390 1.00 86.94 165 GLU A C 1
ATOM 1279 O O . GLU A 1 165 ? 17.755 -1.833 -19.384 1.00 86.94 165 GLU A O 1
ATOM 1284 N N . TYR A 1 166 ? 16.979 -2.300 -17.322 1.00 90.31 166 TYR A N 1
ATOM 1285 C CA . TYR A 1 166 ? 17.618 -3.613 -17.195 1.00 90.31 166 TYR A CA 1
ATOM 1286 C C . TYR A 1 166 ? 16.73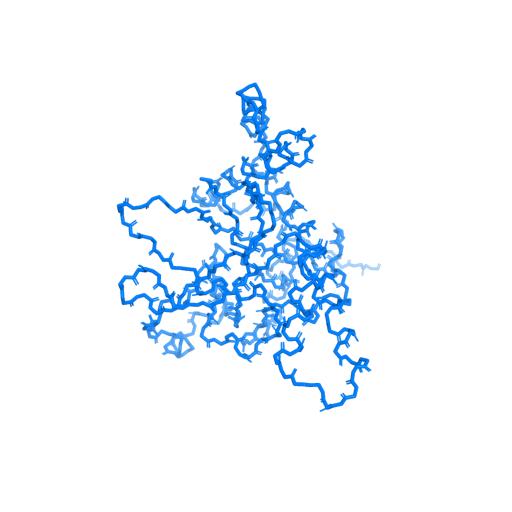9 -4.750 -17.704 1.00 90.31 166 TYR A C 1
ATOM 1288 O O . TYR A 1 166 ? 17.246 -5.766 -18.160 1.00 90.31 166 TYR A O 1
ATOM 1296 N N . LEU A 1 167 ? 15.416 -4.574 -17.692 1.00 90.06 167 LEU A N 1
ATOM 1297 C CA . LEU A 1 167 ? 14.466 -5.588 -18.169 1.00 90.06 167 LEU A CA 1
ATOM 1298 C C . LEU A 1 167 ? 14.522 -5.826 -19.687 1.00 90.06 167 LEU A C 1
ATOM 1300 O O . LEU A 1 167 ? 13.917 -6.773 -20.175 1.00 90.06 167 LEU A O 1
ATOM 1304 N N . LYS A 1 168 ? 15.243 -4.981 -20.431 1.00 89.06 168 LYS A N 1
ATOM 1305 C CA . LYS A 1 168 ? 15.521 -5.163 -21.864 1.00 89.06 168 LYS A CA 1
ATOM 1306 C C . LYS A 1 168 ? 16.675 -6.131 -22.139 1.00 89.06 168 LYS A C 1
ATOM 1308 O O . LYS A 1 168 ? 16.883 -6.496 -23.289 1.00 89.06 168 LYS A O 1
ATOM 1313 N N . GLU A 1 169 ? 17.465 -6.474 -21.122 1.00 93.81 169 GLU A N 1
ATOM 1314 C CA . GLU A 1 169 ? 18.574 -7.419 -21.238 1.00 93.81 169 GLU A CA 1
ATOM 1315 C C . GLU A 1 169 ? 18.012 -8.848 -21.095 1.00 93.81 169 GLU A C 1
ATOM 1317 O O . GLU A 1 169 ? 17.572 -9.224 -20.008 1.00 93.81 169 GLU A O 1
ATOM 1322 N N . ASP A 1 170 ? 18.024 -9.651 -22.167 1.00 93.12 170 ASP A N 1
ATOM 1323 C CA . ASP A 1 170 ? 17.420 -11.001 -22.179 1.00 93.12 170 ASP A CA 1
ATOM 1324 C C . ASP A 1 170 ? 17.947 -11.895 -21.048 1.00 93.12 170 ASP A C 1
ATOM 1326 O O . ASP A 1 170 ? 17.178 -12.568 -20.358 1.00 93.12 170 ASP A O 1
ATOM 1330 N N . GLU A 1 171 ? 19.261 -11.860 -20.805 1.00 94.94 171 GLU A N 1
ATOM 1331 C CA . GLU A 1 171 ? 19.882 -12.622 -19.722 1.00 94.94 171 GLU A CA 1
ATOM 1332 C C . GLU A 1 171 ? 19.352 -12.178 -18.352 1.00 94.94 171 GLU A C 1
ATOM 1334 O O . GLU A 1 171 ? 19.038 -13.016 -17.508 1.00 94.94 171 GLU A O 1
ATOM 1339 N N . TYR A 1 172 ? 19.190 -10.872 -18.132 1.00 94.19 172 TYR A N 1
ATOM 1340 C CA . TYR A 1 172 ? 18.658 -10.340 -16.880 1.00 94.19 172 TYR A CA 1
ATOM 1341 C C . TYR A 1 172 ? 17.193 -10.737 -16.681 1.00 94.19 172 TYR A C 1
ATOM 1343 O O . TYR A 1 172 ? 16.820 -11.224 -15.613 1.00 94.19 172 TYR A O 1
ATOM 1351 N N . LEU A 1 173 ? 16.373 -10.589 -17.723 1.00 93.19 173 LEU A N 1
ATOM 1352 C CA . LEU A 1 173 ? 14.957 -10.937 -17.689 1.00 93.19 173 LEU A CA 1
ATOM 1353 C C . LEU A 1 173 ? 14.746 -12.437 -17.428 1.00 93.19 173 LEU A C 1
ATOM 1355 O O . LEU A 1 173 ? 13.885 -12.800 -16.628 1.00 93.19 173 LEU A O 1
ATOM 1359 N N . SER A 1 174 ? 15.577 -13.298 -18.025 1.00 93.75 174 SER A N 1
ATOM 1360 C CA . SER A 1 174 ? 15.533 -14.757 -17.830 1.00 93.75 174 SER A CA 1
ATOM 1361 C C . SER A 1 174 ? 15.878 -15.222 -16.410 1.00 93.75 174 SER A C 1
ATOM 1363 O O . SER A 1 174 ? 15.584 -16.355 -16.048 1.00 93.75 174 SER A O 1
ATOM 1365 N N . ARG A 1 175 ? 16.498 -14.363 -15.588 1.00 93.12 175 ARG A N 1
ATOM 1366 C CA . ARG A 1 175 ? 16.741 -14.644 -14.161 1.00 93.12 175 ARG A CA 1
ATOM 1367 C C . ARG A 1 175 ? 15.544 -14.285 -13.285 1.00 93.12 175 ARG A C 1
ATOM 1369 O O . ARG A 1 175 ? 15.443 -14.775 -12.166 1.00 93.12 175 ARG A O 1
ATOM 1376 N N . ILE A 1 176 ? 14.675 -13.402 -13.772 1.00 93.19 176 ILE A N 1
ATOM 1377 C CA . ILE A 1 176 ? 13.495 -12.920 -13.049 1.00 93.19 176 ILE A CA 1
ATOM 1378 C C . ILE A 1 176 ? 12.271 -13.766 -13.415 1.00 93.19 176 ILE A C 1
ATOM 1380 O O . ILE A 1 176 ? 11.442 -14.043 -12.546 1.00 93.19 176 ILE A O 1
ATOM 1384 N N . LEU A 1 177 ? 12.171 -14.169 -14.685 1.00 93.50 177 LEU A N 1
ATOM 1385 C CA . LEU A 1 177 ? 11.102 -15.000 -15.233 1.00 93.50 177 LEU A CA 1
ATOM 1386 C C . LEU A 1 177 ? 11.557 -16.458 -15.437 1.00 93.50 177 LEU A C 1
ATOM 1388 O O . LEU A 1 177 ? 12.710 -16.679 -15.794 1.00 93.50 177 LEU A O 1
ATOM 1392 N N . PRO A 1 178 ? 10.660 -17.454 -15.309 1.00 93.69 178 PRO A N 1
ATOM 1393 C CA . PRO A 1 178 ? 9.236 -17.320 -14.995 1.00 93.69 178 PRO A CA 1
ATOM 1394 C C . PRO A 1 178 ? 8.979 -16.910 -13.535 1.00 93.69 178 PRO A C 1
ATOM 1396 O O . PRO A 1 178 ? 9.868 -16.958 -12.689 1.00 93.69 178 PRO A O 1
ATOM 1399 N N . ASP A 1 179 ? 7.746 -16.495 -13.252 1.00 92.50 179 ASP A N 1
ATOM 1400 C CA . ASP A 1 179 ? 7.268 -16.152 -11.910 1.00 92.50 179 ASP A CA 1
ATOM 1401 C C . ASP A 1 179 ? 6.345 -17.258 -11.377 1.00 92.50 179 ASP A C 1
ATOM 1403 O O . ASP A 1 179 ? 5.124 -17.145 -11.492 1.00 92.50 179 ASP A O 1
ATOM 1407 N N . PRO A 1 180 ? 6.905 -18.371 -10.871 1.00 88.94 180 PRO A N 1
ATOM 1408 C CA . PRO A 1 180 ? 6.107 -19.520 -10.445 1.00 88.94 180 PRO A CA 1
ATOM 1409 C C . PRO A 1 180 ? 5.219 -19.212 -9.231 1.00 88.94 180 PRO A C 1
ATOM 1411 O O . PRO A 1 180 ? 4.186 -19.854 -9.064 1.00 88.94 180 PRO A O 1
ATOM 1414 N N . ASP A 1 181 ? 5.606 -18.224 -8.418 1.00 86.25 181 ASP A N 1
ATOM 1415 C CA . ASP A 1 181 ? 4.914 -17.848 -7.183 1.00 86.25 181 ASP A CA 1
ATOM 1416 C C . ASP A 1 181 ? 3.912 -16.699 -7.389 1.00 86.25 181 ASP A C 1
ATOM 1418 O O . ASP A 1 181 ? 3.232 -16.297 -6.444 1.00 86.25 181 ASP A O 1
ATOM 1422 N N . PHE A 1 182 ? 3.810 -16.164 -8.613 1.00 90.12 182 PHE A N 1
ATOM 1423 C CA . PHE A 1 182 ? 2.959 -15.020 -8.966 1.00 90.12 182 PHE A CA 1
ATOM 1424 C C . PHE A 1 182 ? 3.208 -13.786 -8.077 1.00 90.12 182 PHE A C 1
ATOM 1426 O O . PHE A 1 182 ? 2.276 -13.080 -7.677 1.00 90.12 182 PHE A O 1
ATOM 1433 N N . MET A 1 183 ? 4.478 -13.541 -7.739 1.00 93.56 183 MET A N 1
ATOM 1434 C CA . MET A 1 183 ? 4.918 -12.478 -6.832 1.00 93.56 183 MET A CA 1
ATOM 1435 C C . MET A 1 183 ? 5.623 -11.316 -7.541 1.00 93.56 183 MET A C 1
ATOM 1437 O O . MET A 1 183 ? 6.089 -10.388 -6.869 1.00 93.56 183 MET A O 1
ATOM 1441 N N . LEU A 1 184 ? 5.673 -11.296 -8.871 1.00 94.00 184 LEU A N 1
ATOM 1442 C CA . LEU A 1 184 ? 6.097 -10.127 -9.631 1.00 94.00 184 LEU A CA 1
ATOM 1443 C C . LEU A 1 184 ? 4.941 -9.144 -9.811 1.00 94.00 184 LEU A C 1
ATOM 1445 O O . LEU A 1 184 ? 3.866 -9.477 -10.308 1.00 94.00 184 LEU A O 1
ATOM 1449 N N . MET A 1 185 ? 5.190 -7.887 -9.455 1.00 91.50 185 MET A N 1
ATOM 1450 C CA . MET A 1 185 ? 4.247 -6.794 -9.656 1.00 91.50 185 MET A CA 1
ATOM 1451 C C . MET A 1 185 ? 4.762 -5.832 -10.717 1.00 91.50 185 MET A C 1
ATOM 1453 O O . MET A 1 185 ? 5.749 -5.130 -10.493 1.00 91.50 185 MET A O 1
ATOM 1457 N N . ALA A 1 186 ? 4.066 -5.764 -11.850 1.00 89.31 186 ALA A N 1
ATOM 1458 C CA . ALA A 1 186 ? 4.347 -4.775 -12.880 1.00 89.31 186 ALA A CA 1
ATOM 1459 C C . ALA A 1 186 ? 3.745 -3.417 -12.519 1.00 89.31 186 ALA A C 1
ATOM 1461 O O . ALA A 1 186 ? 2.563 -3.294 -12.197 1.00 89.31 186 ALA A O 1
ATOM 1462 N N . ARG A 1 187 ? 4.572 -2.380 -12.606 1.00 84.44 187 ARG A N 1
ATOM 1463 C CA . ARG A 1 187 ? 4.158 -0.989 -12.470 1.00 84.44 187 ARG A CA 1
ATOM 1464 C C . ARG A 1 187 ? 3.869 -0.381 -13.839 1.00 84.44 187 ARG A C 1
ATOM 1466 O O . ARG A 1 187 ? 4.364 -0.833 -14.867 1.00 84.44 187 ARG A O 1
ATOM 1473 N N . LEU A 1 188 ? 3.116 0.714 -13.841 1.00 80.69 188 LEU A N 1
ATOM 1474 C CA . LEU A 1 188 ? 2.784 1.470 -15.057 1.00 80.69 188 LEU A CA 1
ATOM 1475 C C . LEU A 1 188 ? 3.991 2.185 -15.684 1.00 80.69 188 LEU A C 1
ATOM 1477 O O . LEU A 1 188 ? 3.960 2.542 -16.855 1.00 80.69 188 LEU A O 1
ATOM 1481 N N . ASP A 1 189 ? 5.062 2.375 -14.912 1.00 77.81 189 ASP A N 1
ATOM 1482 C CA . ASP A 1 189 ? 6.362 2.848 -15.400 1.00 77.81 189 ASP A CA 1
ATOM 1483 C C . ASP A 1 189 ? 7.255 1.707 -15.926 1.00 77.81 189 ASP A C 1
ATOM 1485 O O . ASP A 1 189 ? 8.439 1.923 -16.191 1.00 77.81 189 ASP A O 1
ATOM 1489 N N . GLU A 1 190 ? 6.683 0.508 -16.075 1.00 85.25 190 GLU A N 1
ATOM 1490 C CA . GLU A 1 190 ? 7.324 -0.721 -16.551 1.00 85.25 190 GLU A CA 1
ATOM 1491 C C . GLU A 1 190 ? 8.457 -1.233 -15.648 1.00 85.25 190 GLU A C 1
ATOM 1493 O O . GLU A 1 190 ? 9.218 -2.112 -16.049 1.00 85.25 190 GLU A O 1
ATOM 1498 N N . ALA A 1 191 ? 8.583 -0.720 -14.420 1.00 88.88 191 ALA A N 1
ATOM 1499 C CA . ALA A 1 191 ? 9.379 -1.392 -13.404 1.00 88.88 191 ALA A CA 1
ATOM 1500 C C . ALA A 1 191 ? 8.641 -2.637 -12.884 1.00 88.88 191 ALA A C 1
ATOM 1502 O O . ALA A 1 191 ? 7.410 -2.656 -12.800 1.00 88.88 191 ALA A O 1
ATOM 1503 N N . LEU A 1 192 ? 9.397 -3.655 -12.480 1.00 93.44 192 LEU A N 1
ATOM 1504 C CA . LEU A 1 192 ? 8.869 -4.805 -11.745 1.00 93.44 192 LEU A CA 1
ATOM 1505 C C . LEU A 1 192 ? 9.280 -4.701 -10.277 1.00 93.44 192 LEU A C 1
ATOM 1507 O O . LEU A 1 192 ? 10.425 -4.362 -9.983 1.00 93.44 192 LEU A O 1
ATOM 1511 N N . ILE A 1 193 ? 8.369 -5.005 -9.357 1.00 94.94 193 ILE A N 1
ATOM 1512 C CA . ILE A 1 193 ? 8.704 -5.254 -7.952 1.00 94.94 193 ILE A CA 1
ATOM 1513 C C . ILE A 1 193 ? 8.637 -6.760 -7.716 1.00 94.94 193 ILE A C 1
ATOM 1515 O O . ILE A 1 193 ? 7.588 -7.365 -7.943 1.00 94.94 193 ILE A O 1
ATOM 1519 N N . ASP A 1 194 ? 9.739 -7.350 -7.262 1.00 96.69 194 ASP A N 1
ATOM 1520 C CA . ASP A 1 194 ? 9.835 -8.779 -6.976 1.00 96.69 194 ASP A CA 1
ATOM 1521 C C . ASP A 1 194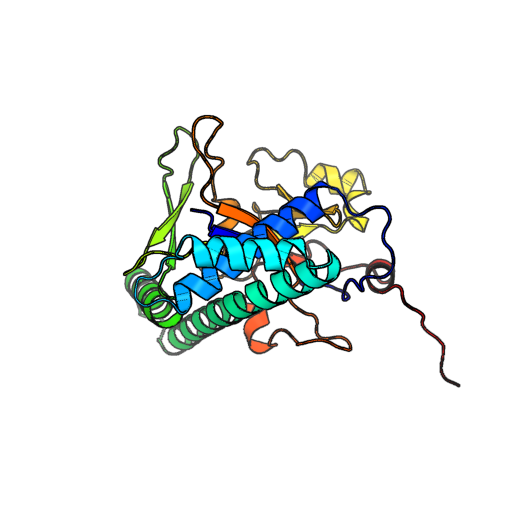 ? 9.518 -9.080 -5.508 1.00 96.69 194 ASP A C 1
ATOM 1523 O O . ASP A 1 194 ? 10.347 -8.898 -4.617 1.00 96.69 194 ASP A O 1
ATOM 1527 N N . GLY A 1 195 ? 8.300 -9.558 -5.249 1.00 96.44 195 GLY A N 1
ATOM 1528 C CA . GLY A 1 195 ? 7.840 -9.912 -3.907 1.00 96.44 195 GLY A CA 1
ATOM 1529 C C . GLY A 1 195 ? 8.563 -11.114 -3.296 1.00 96.44 195 GLY A C 1
ATOM 1530 O O . GLY A 1 195 ? 8.525 -11.268 -2.077 1.00 96.44 195 GLY A O 1
ATOM 1531 N N . ARG A 1 196 ? 9.259 -11.929 -4.102 1.00 95.75 196 ARG A N 1
ATOM 1532 C CA . ARG A 1 196 ? 10.026 -13.097 -3.630 1.00 95.75 196 ARG A CA 1
ATOM 1533 C C . ARG A 1 196 ? 11.259 -12.677 -2.837 1.00 95.75 196 ARG A C 1
ATOM 1535 O O . ARG A 1 196 ? 11.731 -13.431 -1.999 1.00 95.75 196 ARG A O 1
ATOM 1542 N N . SER A 1 197 ? 11.750 -11.457 -3.062 1.00 96.56 197 SER A N 1
ATOM 1543 C CA . SER A 1 197 ? 12.908 -10.884 -2.373 1.00 96.56 197 SER A CA 1
ATOM 1544 C C . SER A 1 197 ? 12.511 -9.989 -1.186 1.00 96.56 197 SER A C 1
ATOM 1546 O O . SER A 1 197 ? 13.206 -9.014 -0.878 1.00 96.56 197 SER A O 1
ATOM 1548 N N . ALA A 1 198 ? 11.352 -10.231 -0.564 1.00 95.88 198 ALA A N 1
ATOM 1549 C CA . ALA A 1 198 ? 10.859 -9.437 0.564 1.00 95.88 198 ALA A CA 1
ATOM 1550 C C . ALA A 1 198 ? 11.779 -9.500 1.801 1.00 95.88 198 ALA A C 1
ATOM 1552 O O . ALA A 1 198 ? 11.772 -8.590 2.622 1.00 95.88 198 ALA A O 1
ATOM 1553 N N . ASP A 1 199 ? 12.587 -10.550 1.918 1.00 96.00 199 ASP A N 1
ATOM 1554 C CA . ASP A 1 199 ? 13.602 -10.756 2.954 1.00 96.00 199 ASP A CA 1
ATOM 1555 C C . ASP A 1 199 ? 14.889 -9.934 2.732 1.00 96.00 199 ASP A C 1
ATOM 1557 O O . ASP A 1 199 ? 15.679 -9.753 3.656 1.00 96.00 199 ASP A O 1
ATOM 1561 N N . GLN A 1 200 ? 15.098 -9.396 1.525 1.00 96.31 200 GLN A N 1
ATOM 1562 C CA . GLN A 1 200 ? 16.292 -8.616 1.153 1.00 96.31 200 GLN A CA 1
ATOM 1563 C C . GLN A 1 200 ? 16.106 -7.095 1.326 1.00 96.31 200 GLN A C 1
ATOM 1565 O O . GLN A 1 200 ? 17.052 -6.296 1.226 1.00 96.31 200 GLN A O 1
ATOM 1570 N N . VAL A 1 201 ? 14.875 -6.667 1.586 1.00 95.44 201 VAL A N 1
ATOM 1571 C CA . VAL A 1 201 ? 14.487 -5.267 1.786 1.00 95.44 201 VAL A CA 1
ATOM 1572 C C . VAL A 1 201 ? 14.257 -4.977 3.270 1.00 95.44 201 VAL A C 1
ATOM 1574 O O . VAL A 1 201 ? 14.169 -5.908 4.068 1.00 95.44 201 VAL A O 1
ATOM 1577 N N . PRO A 1 202 ? 14.218 -3.700 3.688 1.00 95.06 202 PRO A N 1
ATOM 1578 C CA . PRO A 1 202 ? 14.027 -3.379 5.091 1.00 95.06 202 PRO A CA 1
ATOM 1579 C C . PRO A 1 202 ? 12.704 -3.917 5.636 1.00 95.06 202 PRO A C 1
ATOM 1581 O O . PRO A 1 202 ? 11.681 -3.919 4.943 1.00 95.06 202 PRO A O 1
ATOM 1584 N N . TYR A 1 203 ? 12.739 -4.360 6.891 1.00 93.56 203 TYR A N 1
ATOM 1585 C CA . TYR A 1 203 ? 11.558 -4.858 7.576 1.00 93.56 203 TYR A CA 1
ATOM 1586 C C . TYR A 1 203 ? 10.535 -3.736 7.775 1.00 93.56 203 TYR A C 1
ATOM 1588 O O . TYR A 1 203 ? 10.866 -2.618 8.166 1.00 93.56 203 TYR A O 1
ATOM 1596 N N . ASN A 1 204 ? 9.272 -4.058 7.509 1.00 95.62 204 ASN A N 1
ATOM 1597 C CA . ASN A 1 204 ? 8.131 -3.226 7.851 1.00 95.62 204 ASN A CA 1
ATOM 1598 C C . ASN A 1 204 ? 6.915 -4.157 8.026 1.00 95.62 204 ASN A C 1
ATOM 1600 O O . ASN A 1 204 ? 6.637 -4.951 7.124 1.00 95.62 204 ASN A O 1
ATOM 1604 N N . PRO A 1 205 ? 6.171 -4.096 9.143 1.00 95.62 205 PRO A N 1
ATOM 1605 C CA . PRO A 1 205 ? 5.047 -5.000 9.411 1.00 95.62 205 PRO A CA 1
ATOM 1606 C C . PRO A 1 205 ? 3.901 -4.885 8.388 1.00 95.62 205 PRO A C 1
ATOM 1608 O O . PRO A 1 205 ? 3.089 -5.801 8.256 1.00 95.62 205 PRO A O 1
ATOM 1611 N N . TYR A 1 206 ? 3.852 -3.804 7.602 1.00 97.12 206 TYR A N 1
ATOM 1612 C CA . TYR A 1 206 ? 2.892 -3.618 6.510 1.00 97.12 206 TYR A CA 1
ATOM 1613 C C . TYR A 1 206 ? 3.367 -4.192 5.167 1.00 97.12 206 TYR A C 1
ATOM 1615 O O . TYR A 1 206 ? 2.607 -4.172 4.196 1.00 97.12 206 TYR A O 1
ATOM 1623 N N . SER A 1 207 ? 4.577 -4.752 5.092 1.00 95.94 207 SER A N 1
ATOM 1624 C CA . SER A 1 207 ? 5.184 -5.390 3.908 1.00 95.94 207 SER A CA 1
ATOM 1625 C C . SER A 1 207 ? 4.590 -6.755 3.570 1.00 95.94 207 SER A C 1
ATOM 1627 O O . SER A 1 207 ? 5.289 -7.737 3.332 1.00 95.94 207 SER A O 1
ATOM 1629 N N . VAL A 1 208 ? 3.269 -6.837 3.537 1.00 96.25 208 VAL A N 1
ATOM 1630 C CA . VAL A 1 208 ? 2.514 -8.067 3.270 1.00 96.25 208 VAL A CA 1
ATOM 1631 C C . VAL A 1 208 ? 1.736 -7.983 1.963 1.00 96.25 208 VAL A C 1
ATOM 1633 O O . VAL A 1 208 ? 0.898 -8.830 1.675 1.00 96.25 208 VAL A O 1
ATOM 1636 N N . GLY A 1 209 ? 2.011 -6.969 1.139 1.00 95.94 209 GLY A N 1
ATOM 1637 C CA . GLY A 1 209 ? 1.313 -6.755 -0.119 1.00 95.94 209 GLY A CA 1
ATOM 1638 C C . GLY A 1 209 ? 1.399 -7.961 -1.055 1.00 95.94 209 GLY A C 1
ATOM 1639 O O . GLY A 1 209 ? 0.378 -8.358 -1.614 1.00 95.94 209 GLY A O 1
ATOM 1640 N N . HIS A 1 210 ? 2.574 -8.576 -1.190 1.00 95.19 210 HIS A N 1
ATOM 1641 C CA . HIS A 1 210 ? 2.784 -9.791 -1.993 1.00 95.19 210 HIS A CA 1
ATOM 1642 C C . HIS A 1 210 ? 1.980 -11.009 -1.490 1.00 95.19 210 HIS A C 1
ATOM 1644 O O . HIS A 1 210 ? 1.809 -11.963 -2.232 1.00 95.19 210 HIS A O 1
ATOM 1650 N N . LYS A 1 211 ? 1.427 -10.955 -0.268 1.00 95.44 211 LYS A N 1
ATOM 1651 C CA . LYS A 1 211 ? 0.573 -11.995 0.337 1.00 95.44 211 LYS A CA 1
ATOM 1652 C C . LYS A 1 211 ? -0.927 -11.692 0.235 1.00 95.44 211 LYS A C 1
ATOM 1654 O O . LYS A 1 211 ? -1.750 -12.368 0.846 1.00 95.44 211 LYS A O 1
ATOM 1659 N N . ILE A 1 212 ? -1.322 -10.625 -0.465 1.00 95.19 212 ILE A N 1
ATOM 1660 C CA . ILE A 1 212 ? -2.741 -10.336 -0.716 1.00 95.19 212 ILE A CA 1
ATOM 1661 C C . ILE A 1 212 ? -3.210 -11.195 -1.888 1.00 95.19 212 ILE A C 1
ATOM 1663 O O . ILE A 1 212 ? -2.837 -10.940 -3.032 1.00 95.19 212 ILE A O 1
ATOM 1667 N N . ASN A 1 213 ? -4.059 -12.175 -1.584 1.00 93.44 213 ASN A N 1
ATOM 1668 C CA . ASN A 1 213 ? -4.552 -13.150 -2.551 1.00 93.44 213 ASN A CA 1
ATOM 1669 C C . ASN A 1 213 ? -5.556 -12.569 -3.549 1.00 93.44 213 ASN A C 1
ATOM 1671 O O . ASN A 1 213 ? -6.357 -11.686 -3.230 1.00 93.44 213 ASN A O 1
ATOM 1675 N N . HIS A 1 214 ? -5.567 -13.149 -4.748 1.00 89.50 214 HIS A N 1
ATOM 1676 C CA . HIS A 1 214 ? -6.642 -12.959 -5.712 1.00 89.50 214 HIS A CA 1
ATOM 1677 C C . HIS A 1 214 ? -7.903 -13.695 -5.232 1.00 89.50 214 HIS A C 1
ATOM 1679 O O . HIS A 1 214 ? -7.862 -14.887 -4.938 1.00 89.50 214 HIS A O 1
ATOM 1685 N N . CYS A 1 215 ? -9.042 -13.004 -5.148 1.00 86.75 215 CYS A N 1
ATOM 1686 C CA . CYS A 1 215 ? -10.265 -13.572 -4.570 1.00 86.75 215 CYS A CA 1
ATOM 1687 C C . CYS A 1 215 ? -11.073 -14.472 -5.523 1.00 86.75 215 CYS A C 1
ATOM 1689 O O . CYS A 1 215 ? -12.061 -15.066 -5.091 1.00 86.75 215 CYS A O 1
ATOM 1691 N N . GLY A 1 216 ? -10.653 -14.588 -6.787 1.00 83.88 216 GLY A N 1
ATOM 1692 C CA . GLY A 1 216 ? -11.378 -15.317 -7.829 1.00 83.88 216 GLY A CA 1
ATOM 1693 C C . GLY A 1 216 ? -12.545 -14.511 -8.419 1.00 83.88 216 GLY A C 1
ATOM 1694 O O . GLY A 1 216 ? -12.827 -13.407 -7.950 1.00 83.88 216 GLY A O 1
ATOM 1695 N N . PRO A 1 217 ? -13.222 -15.043 -9.451 1.00 85.38 217 PRO A N 1
ATOM 1696 C CA . PRO A 1 217 ? -14.302 -14.342 -10.152 1.00 85.38 217 PRO A CA 1
ATOM 1697 C C . PRO A 1 217 ? -15.587 -14.201 -9.318 1.00 85.38 217 PRO A C 1
ATOM 1699 O O . PRO A 1 217 ? -16.335 -13.244 -9.504 1.00 85.38 217 PRO A O 1
ATOM 1702 N N . ASP A 1 218 ? -15.830 -15.113 -8.372 1.00 88.94 218 ASP A N 1
ATOM 1703 C CA . ASP A 1 218 ? -17.088 -15.176 -7.609 1.00 88.94 218 ASP A CA 1
ATOM 1704 C C . ASP A 1 218 ? -17.133 -14.217 -6.413 1.00 88.94 218 ASP A C 1
ATOM 1706 O O . ASP A 1 218 ? -18.179 -14.008 -5.794 1.00 88.94 218 ASP A O 1
ATOM 1710 N N . LYS A 1 219 ? -15.988 -13.631 -6.052 1.00 86.31 219 LYS A N 1
ATOM 1711 C CA . LYS A 1 219 ? -15.862 -12.719 -4.914 1.00 86.31 219 LYS A CA 1
ATOM 1712 C C . LYS A 1 219 ? -15.417 -11.352 -5.401 1.00 86.31 219 LYS A C 1
ATOM 1714 O O . LYS A 1 219 ? -14.541 -11.224 -6.248 1.00 86.31 219 LYS A O 1
ATOM 1719 N N . LYS A 1 220 ? -15.992 -10.304 -4.813 1.00 88.31 220 LYS A N 1
ATOM 1720 C CA . LYS A 1 220 ? -15.544 -8.933 -5.069 1.00 88.31 220 LYS A CA 1
ATOM 1721 C C . LYS A 1 220 ? -14.280 -8.648 -4.251 1.00 88.31 220 LYS A C 1
ATOM 1723 O O . LYS A 1 220 ? -14.314 -8.858 -3.035 1.00 88.31 220 LYS A O 1
ATOM 1728 N N . PRO A 1 221 ? -13.202 -8.126 -4.862 1.00 90.31 221 PRO A N 1
ATOM 1729 C CA . PRO A 1 221 ? -12.023 -7.723 -4.114 1.00 90.31 221 PRO A CA 1
ATOM 1730 C C . PRO A 1 221 ? -12.366 -6.556 -3.185 1.00 90.31 221 PRO A C 1
ATOM 1732 O O . PRO A 1 221 ? -13.116 -5.642 -3.539 1.00 90.31 221 PRO A O 1
ATOM 1735 N N . ASN A 1 222 ? -11.798 -6.583 -1.985 1.00 92.25 222 ASN A N 1
ATOM 1736 C CA . ASN A 1 222 ? -11.926 -5.529 -0.980 1.00 92.25 222 ASN A CA 1
ATOM 1737 C C . ASN A 1 222 ? -10.665 -4.661 -0.868 1.00 92.25 222 ASN A C 1
ATOM 1739 O O . ASN A 1 222 ? -10.598 -3.790 -0.008 1.00 92.25 222 ASN A O 1
ATOM 1743 N N . VAL A 1 223 ? -9.679 -4.877 -1.737 1.00 93.38 223 VAL A N 1
ATOM 1744 C CA . VAL A 1 223 ? -8.446 -4.098 -1.832 1.00 93.38 223 VAL A CA 1
ATOM 1745 C C . VAL A 1 223 ? -8.214 -3.745 -3.299 1.00 93.38 223 VAL A C 1
ATOM 1747 O O . VAL A 1 223 ? -8.478 -4.564 -4.178 1.00 93.38 223 VAL A O 1
ATOM 1750 N N . MET A 1 224 ? -7.720 -2.541 -3.571 1.00 92.19 224 MET A N 1
ATOM 1751 C CA . MET A 1 224 ? -7.213 -2.150 -4.884 1.00 92.19 224 MET A CA 1
ATOM 1752 C C . MET A 1 224 ? -5.726 -1.830 -4.817 1.00 92.19 224 MET A C 1
ATOM 1754 O O . MET A 1 224 ? -5.210 -1.426 -3.776 1.00 92.19 224 MET A O 1
ATOM 1758 N N . GLN A 1 225 ? -5.048 -2.015 -5.939 1.00 90.25 225 GLN A N 1
ATOM 1759 C CA . GLN A 1 225 ? -3.633 -1.717 -6.071 1.00 90.25 225 GLN A CA 1
ATOM 1760 C C . GLN A 1 225 ? -3.485 -0.262 -6.530 1.00 90.25 225 GLN A C 1
ATOM 1762 O O . GLN A 1 225 ? -4.182 0.157 -7.451 1.00 90.25 225 GLN A O 1
ATOM 1767 N N . VAL A 1 226 ? -2.603 0.507 -5.888 1.00 88.75 226 VAL A N 1
ATOM 1768 C CA . VAL A 1 226 ? -2.283 1.879 -6.313 1.00 88.75 226 VAL A CA 1
ATOM 1769 C C . VAL A 1 226 ? -0.772 2.083 -6.364 1.00 88.75 226 VAL A C 1
ATOM 1771 O O . VAL A 1 226 ? -0.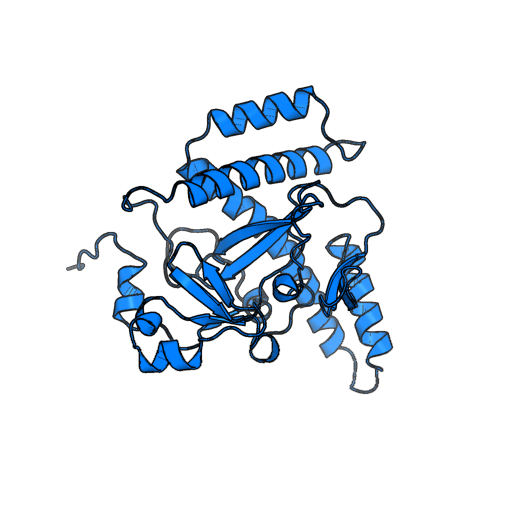071 1.859 -5.371 1.00 88.75 226 VAL A O 1
ATOM 1774 N N . SER A 1 227 ? -0.287 2.531 -7.524 1.00 84.19 227 SER A N 1
ATOM 1775 C CA . SER A 1 227 ? 1.107 2.937 -7.710 1.00 84.19 227 SER A CA 1
ATOM 1776 C C . SER A 1 227 ? 1.396 4.164 -6.856 1.00 84.19 227 SER A C 1
ATOM 1778 O O . SER A 1 227 ? 0.691 5.171 -6.933 1.00 84.19 227 SER A O 1
ATOM 1780 N N . PHE A 1 228 ? 2.460 4.097 -6.068 1.00 84.38 228 PHE A N 1
ATOM 1781 C CA . PHE A 1 228 ? 2.911 5.212 -5.247 1.00 84.38 228 PHE A CA 1
ATOM 1782 C C . PHE A 1 228 ? 4.408 5.444 -5.446 1.00 84.38 228 PHE A C 1
ATOM 1784 O O . PHE A 1 228 ? 5.157 4.506 -5.740 1.00 84.38 228 PHE A O 1
ATOM 1791 N N . ASP A 1 229 ? 4.837 6.688 -5.273 1.00 82.31 229 ASP A N 1
ATOM 1792 C CA . ASP A 1 229 ? 6.240 7.084 -5.300 1.00 82.31 229 ASP A CA 1
ATOM 1793 C C . ASP A 1 229 ? 6.575 7.842 -4.005 1.00 82.31 229 ASP A C 1
ATOM 1795 O O . ASP A 1 229 ? 5.990 8.882 -3.708 1.00 82.31 229 ASP A O 1
ATOM 1799 N N . TYR A 1 230 ? 7.535 7.340 -3.221 1.00 81.81 230 TYR A N 1
ATOM 1800 C CA . TYR A 1 230 ? 8.003 8.020 -2.005 1.00 81.81 230 TYR A CA 1
ATOM 1801 C C . TYR A 1 230 ? 8.708 9.332 -2.349 1.00 81.81 230 TYR A C 1
ATOM 1803 O O . TYR A 1 230 ? 9.826 9.296 -2.833 1.00 81.81 230 TYR A O 1
ATOM 1811 N N . ALA A 1 231 ? 8.118 10.495 -2.088 1.00 71.50 231 ALA A N 1
ATOM 1812 C CA . ALA A 1 231 ? 8.677 11.769 -2.551 1.00 71.50 231 ALA A CA 1
ATOM 1813 C C . ALA A 1 231 ? 10.205 11.917 -2.336 1.00 71.50 231 ALA A C 1
ATOM 1815 O O . ALA A 1 231 ? 10.717 11.713 -1.230 1.00 71.50 231 ALA A O 1
ATOM 1816 N N . ASN A 1 232 ? 10.935 12.227 -3.418 1.00 65.00 232 ASN A N 1
ATOM 1817 C CA . ASN A 1 232 ? 12.397 12.254 -3.394 1.00 65.00 232 ASN A CA 1
ATOM 1818 C C . ASN A 1 232 ? 12.959 13.529 -2.740 1.00 65.00 232 ASN A C 1
ATOM 1820 O O . ASN A 1 232 ? 12.257 14.511 -2.518 1.00 65.00 232 ASN A O 1
ATOM 1824 N N . ASP A 1 233 ? 14.266 13.518 -2.493 1.00 51.78 233 ASP A N 1
ATOM 1825 C CA . ASP A 1 233 ? 15.029 14.608 -1.883 1.00 51.78 233 ASP A CA 1
ATOM 1826 C C . ASP A 1 233 ? 15.380 15.745 -2.865 1.00 51.78 233 ASP A C 1
ATOM 1828 O O . ASP A 1 233 ? 16.038 16.706 -2.465 1.00 51.78 233 ASP A O 1
ATOM 1832 N N . MET A 1 234 ? 14.976 15.659 -4.139 1.00 40.97 234 MET A N 1
ATOM 1833 C CA . MET A 1 234 ? 15.376 16.618 -5.173 1.00 40.97 234 MET A CA 1
ATOM 1834 C C . MET A 1 234 ? 14.225 17.515 -5.647 1.00 40.97 234 MET A C 1
ATOM 1836 O O . MET A 1 234 ? 13.252 17.028 -6.207 1.00 40.97 234 MET A O 1
ATOM 1840 N N . LEU A 1 235 ? 14.438 18.824 -5.433 1.00 37.66 235 LEU A N 1
ATOM 1841 C CA . LEU A 1 235 ? 13.860 20.019 -6.072 1.00 37.66 235 LEU A CA 1
ATOM 1842 C C . LEU A 1 235 ? 12.331 20.050 -6.300 1.00 37.66 235 LEU A C 1
ATOM 1844 O O . LEU A 1 235 ? 11.811 19.471 -7.243 1.00 37.66 235 LEU A O 1
ATOM 1848 N N . PHE A 1 236 ? 11.669 20.895 -5.491 1.00 41.06 236 PHE A N 1
ATOM 1849 C CA . PHE A 1 236 ? 10.277 21.376 -5.610 1.00 41.06 236 PHE A CA 1
ATOM 1850 C C . PHE A 1 236 ? 9.145 20.415 -5.189 1.00 41.06 236 PHE A C 1
ATOM 1852 O O . PHE A 1 236 ? 8.085 20.382 -5.814 1.00 41.06 236 PHE A O 1
ATOM 1859 N N . GLY A 1 237 ? 9.307 19.708 -4.062 1.00 52.38 237 GLY A N 1
ATOM 1860 C CA . GLY A 1 237 ? 8.233 18.899 -3.470 1.00 52.38 237 GLY A CA 1
ATOM 1861 C C . GLY A 1 237 ? 8.343 18.680 -1.956 1.00 52.38 237 GLY A C 1
ATOM 1862 O O . GLY A 1 237 ? 9.360 18.987 -1.333 1.00 52.38 237 GLY A O 1
ATOM 1863 N N . VAL A 1 238 ? 7.272 18.138 -1.364 1.00 57.91 238 VAL A N 1
ATOM 1864 C CA . VAL A 1 238 ? 7.241 17.660 0.030 1.00 57.91 238 VAL A CA 1
ATOM 1865 C C . VAL A 1 238 ? 8.173 16.457 0.140 1.00 57.91 238 VAL A C 1
ATOM 1867 O O . VAL A 1 238 ? 7.909 15.430 -0.468 1.00 57.91 238 VAL A O 1
ATOM 1870 N N . LYS A 1 239 ? 9.261 16.572 0.900 1.00 73.06 239 LYS A N 1
ATOM 1871 C CA . LYS A 1 239 ? 10.265 15.512 1.058 1.00 73.06 239 LYS A CA 1
ATOM 1872 C C . LYS A 1 239 ? 9.746 14.388 1.962 1.00 73.06 239 LYS A C 1
ATOM 1874 O O . LYS A 1 239 ? 9.247 14.670 3.053 1.00 73.06 239 LYS A O 1
ATOM 1879 N N . PHE A 1 240 ? 9.909 13.124 1.558 1.00 82.81 240 PHE A N 1
ATOM 1880 C CA . PHE A 1 240 ? 9.677 12.011 2.481 1.00 82.81 240 PHE A CA 1
ATOM 1881 C C . PHE A 1 240 ? 10.748 12.040 3.591 1.00 82.81 240 PHE A C 1
ATOM 1883 O O . PHE A 1 240 ? 11.939 12.126 3.268 1.00 82.81 240 PHE A O 1
ATOM 1890 N N . PRO A 1 241 ? 10.379 12.002 4.887 1.00 89.38 241 PRO A N 1
ATOM 1891 C CA . PRO A 1 241 ? 11.333 12.195 5.973 1.00 89.38 241 PRO A CA 1
ATOM 1892 C C . PRO A 1 241 ? 12.484 11.189 5.927 1.00 89.38 241 PRO A C 1
ATOM 1894 O O . PRO A 1 241 ? 12.273 9.980 5.845 1.00 89.38 241 PRO A O 1
ATOM 1897 N N . THR A 1 242 ? 13.719 11.687 6.006 1.00 88.62 242 THR A N 1
ATOM 1898 C CA . THR A 1 242 ? 14.929 10.857 5.876 1.00 88.62 242 THR A CA 1
ATOM 1899 C C . THR A 1 242 ? 15.018 9.781 6.948 1.00 88.62 242 THR A C 1
ATOM 1901 O O . THR A 1 242 ? 15.392 8.658 6.632 1.00 88.62 242 THR A O 1
ATOM 1904 N N . HIS A 1 243 ? 14.620 10.096 8.183 1.00 91.00 243 HIS A N 1
ATOM 1905 C CA . HIS A 1 243 ? 14.610 9.147 9.298 1.00 91.00 243 HIS A CA 1
ATOM 1906 C C . HIS A 1 243 ? 13.591 8.008 9.118 1.00 91.00 243 HIS A C 1
ATOM 1908 O O . HIS A 1 243 ? 13.742 6.971 9.746 1.00 91.00 243 HIS A O 1
ATOM 1914 N N . LEU A 1 244 ? 12.598 8.161 8.231 1.00 93.25 244 LEU A N 1
ATOM 1915 C CA . LEU A 1 244 ? 11.613 7.116 7.926 1.00 93.25 244 LEU A CA 1
ATOM 1916 C C . LEU A 1 244 ? 12.002 6.253 6.717 1.00 93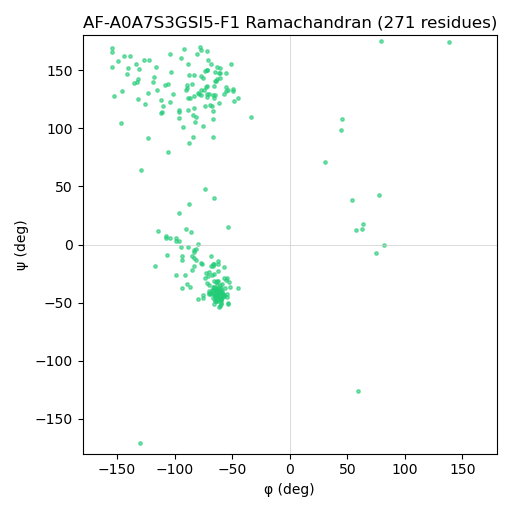.25 244 LEU A C 1
ATOM 1918 O O . LEU A 1 244 ? 11.417 5.195 6.496 1.00 93.25 244 LEU A O 1
ATOM 1922 N N . ARG A 1 245 ? 12.992 6.675 5.917 1.00 90.56 245 ARG A N 1
ATOM 1923 C CA . ARG A 1 245 ? 13.461 5.914 4.744 1.00 90.56 245 ARG A CA 1
ATOM 1924 C C . ARG A 1 245 ? 13.973 4.502 5.069 1.00 90.56 245 ARG A C 1
ATOM 1926 O O . ARG A 1 245 ? 13.739 3.631 4.232 1.00 90.56 245 ARG A O 1
ATOM 1933 N N . PRO A 1 246 ? 14.609 4.232 6.228 1.00 94.25 246 PRO A N 1
ATOM 1934 C CA . PRO A 1 246 ? 14.984 2.873 6.613 1.00 94.25 246 PRO A CA 1
ATOM 1935 C C . PRO A 1 246 ? 13.814 1.886 6.682 1.00 94.25 246 PRO A C 1
ATOM 1937 O O . PRO A 1 246 ? 14.060 0.696 6.587 1.00 94.25 246 PRO A O 1
ATOM 1940 N N . PHE A 1 247 ? 12.563 2.348 6.784 1.00 94.75 247 PHE A N 1
ATOM 1941 C CA . PHE A 1 247 ? 11.371 1.489 6.857 1.00 94.75 247 PHE A CA 1
ATOM 1942 C C . PHE A 1 247 ? 10.648 1.324 5.513 1.00 94.75 247 PHE A C 1
ATOM 1944 O O . PHE A 1 247 ? 9.595 0.683 5.440 1.00 94.75 247 PHE A O 1
ATOM 1951 N N . VAL A 1 248 ? 11.186 1.895 4.428 1.00 94.38 248 VAL A N 1
ATOM 1952 C CA . VAL A 1 248 ? 10.658 1.706 3.072 1.00 94.38 248 VAL A CA 1
ATOM 1953 C C . VAL A 1 248 ? 11.014 0.300 2.589 1.00 94.38 248 VAL A C 1
ATOM 1955 O O . VAL A 1 248 ? 12.198 -0.007 2.446 1.00 94.38 248 VAL A O 1
ATOM 1958 N N . PRO A 1 249 ? 10.032 -0.559 2.267 1.00 96.00 249 PRO A N 1
ATOM 1959 C CA . PRO A 1 249 ? 10.294 -1.973 2.024 1.00 96.00 249 PRO A CA 1
ATOM 1960 C C . PRO A 1 249 ? 10.668 -2.269 0.569 1.00 96.00 249 PRO A C 1
ATOM 1962 O O . PRO A 1 249 ? 10.304 -3.299 0.007 1.00 96.00 249 PRO A O 1
ATOM 1965 N N . ASN A 1 250 ? 11.385 -1.351 -0.073 1.00 94.75 250 ASN A N 1
ATOM 1966 C CA . ASN A 1 250 ? 11.823 -1.490 -1.452 1.00 94.75 250 ASN A CA 1
ATOM 1967 C C . ASN A 1 250 ? 13.285 -1.068 -1.568 1.00 94.75 250 ASN A C 1
ATOM 1969 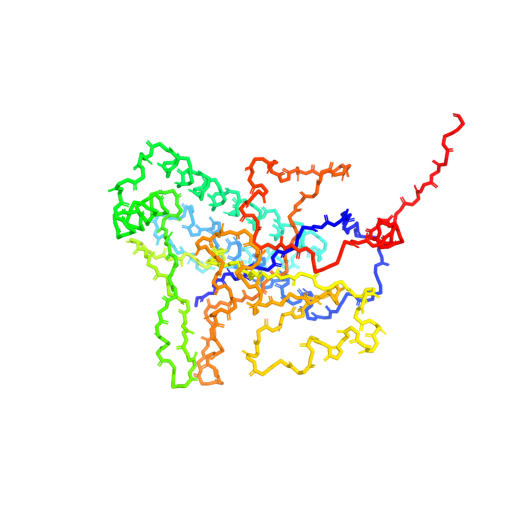O O . ASN A 1 250 ? 13.701 -0.055 -1.007 1.00 94.75 250 ASN A O 1
ATOM 1973 N N . LYS A 1 251 ? 14.055 -1.828 -2.344 1.00 93.06 251 LYS A N 1
ATOM 1974 C CA . LYS A 1 251 ? 15.421 -1.487 -2.761 1.00 93.06 251 LYS A CA 1
ATOM 1975 C C . LYS A 1 251 ? 15.550 -1.738 -4.250 1.00 93.06 251 LYS A C 1
ATOM 1977 O O . LYS A 1 251 ? 14.819 -2.556 -4.794 1.00 93.06 251 LYS A O 1
ATOM 1982 N N . TYR A 1 252 ? 16.473 -1.068 -4.920 1.00 93.31 252 TYR A N 1
ATOM 1983 C CA . TYR A 1 252 ? 16.763 -1.404 -6.307 1.00 93.31 252 TYR A CA 1
ATOM 1984 C C . TYR A 1 252 ? 17.518 -2.732 -6.394 1.00 93.31 252 TYR A C 1
ATOM 1986 O O . TYR A 1 252 ? 18.470 -2.949 -5.650 1.00 93.31 252 TYR A O 1
ATOM 1994 N N . ALA A 1 253 ? 17.113 -3.605 -7.322 1.00 93.88 253 ALA A N 1
ATOM 1995 C CA . ALA A 1 253 ? 17.867 -4.822 -7.644 1.00 93.88 253 ALA A CA 1
ATOM 1996 C C . ALA A 1 253 ? 19.247 -4.490 -8.236 1.00 93.88 253 ALA A C 1
ATOM 1998 O O . ALA A 1 253 ? 20.214 -5.229 -8.070 1.00 93.88 253 ALA A O 1
ATOM 1999 N N . ARG A 1 254 ? 19.316 -3.369 -8.959 1.00 91.81 254 ARG A N 1
ATOM 2000 C CA . ARG A 1 254 ? 20.524 -2.790 -9.541 1.00 91.81 254 ARG A CA 1
ATOM 2001 C C . ARG A 1 254 ? 20.398 -1.273 -9.500 1.00 91.81 254 ARG A C 1
ATOM 2003 O O . ARG A 1 254 ? 19.356 -0.738 -9.876 1.00 91.81 254 ARG A O 1
ATOM 2010 N N . GLU A 1 255 ? 21.448 -0.606 -9.032 1.00 86.88 255 GLU A N 1
ATOM 2011 C CA . GLU A 1 255 ? 21.491 0.855 -8.917 1.00 86.88 255 GLU A CA 1
ATOM 2012 C C . GLU A 1 255 ? 21.200 1.537 -10.259 1.00 86.88 255 GLU A C 1
ATOM 2014 O O . GLU A 1 255 ? 21.857 1.171 -11.232 1.00 86.88 255 GLU A O 1
ATOM 2019 N N . PRO A 1 256 ? 20.313 2.549 -10.320 1.00 83.38 256 PRO A N 1
ATOM 2020 C CA . PRO A 1 256 ? 19.969 3.233 -11.563 1.00 83.38 256 PRO A CA 1
ATOM 2021 C C . PRO A 1 256 ? 21.199 3.768 -12.317 1.00 83.38 256 PRO A C 1
ATOM 2023 O O . PRO A 1 256 ? 22.064 4.458 -11.748 1.00 83.38 256 PRO A O 1
ATOM 2026 N N . SER A 1 257 ? 21.248 3.510 -13.627 1.00 79.25 257 SER A N 1
ATOM 2027 C CA . SER A 1 257 ? 22.290 4.020 -14.525 1.00 79.25 257 SER A CA 1
ATOM 2028 C C . SER A 1 257 ? 22.255 5.546 -14.604 1.00 79.25 257 SER A C 1
ATOM 2030 O O . SER A 1 257 ? 21.189 6.129 -14.469 1.00 79.25 257 SER A O 1
ATOM 2032 N N . LEU A 1 258 ? 23.377 6.225 -14.886 1.00 68.94 258 LEU A N 1
ATOM 2033 C CA . LEU A 1 258 ? 23.422 7.698 -15.035 1.00 68.94 258 LEU A CA 1
ATOM 2034 C C . LEU A 1 258 ? 22.390 8.247 -16.043 1.00 68.94 258 LEU A C 1
ATOM 2036 O O . LEU A 1 258 ? 21.866 9.339 -15.852 1.00 68.94 258 LEU A O 1
ATOM 2040 N N . ILE A 1 259 ? 22.064 7.486 -17.090 1.00 62.09 259 ILE A N 1
ATOM 2041 C CA . ILE A 1 259 ? 21.018 7.841 -18.059 1.00 62.09 259 ILE A CA 1
ATOM 2042 C C . ILE A 1 259 ? 19.633 7.610 -17.453 1.00 62.09 259 ILE A C 1
ATOM 2044 O O . ILE A 1 259 ? 18.793 8.499 -17.535 1.00 62.09 259 ILE A O 1
ATOM 2048 N N . GLY A 1 260 ? 19.410 6.493 -16.758 1.00 53.03 260 GLY A N 1
ATOM 2049 C CA . GLY A 1 260 ? 18.239 6.292 -15.900 1.00 53.03 260 GLY A CA 1
ATOM 2050 C C . GLY A 1 260 ? 18.074 7.397 -14.859 1.00 53.03 260 GLY A C 1
ATOM 2051 O O . GLY A 1 260 ? 16.950 7.759 -14.512 1.00 53.03 260 GLY A O 1
ATOM 2052 N N . ARG A 1 261 ? 19.188 8.015 -14.435 1.00 55.09 261 ARG A N 1
ATOM 2053 C CA . ARG A 1 261 ? 19.168 9.180 -13.554 1.00 55.09 261 ARG A CA 1
ATOM 2054 C C . ARG A 1 261 ? 18.635 10.444 -14.230 1.00 55.09 261 ARG A C 1
ATOM 2056 O O . ARG A 1 261 ? 17.955 11.242 -13.597 1.00 55.09 261 ARG A O 1
ATOM 2063 N N . LEU A 1 262 ? 18.915 10.617 -15.516 1.00 44.69 262 LEU A N 1
ATOM 2064 C CA . LEU A 1 262 ? 18.529 11.796 -16.297 1.00 44.69 262 LEU A CA 1
ATOM 2065 C C . LEU A 1 262 ? 17.146 11.650 -16.962 1.00 44.69 262 LEU A C 1
ATOM 2067 O O . LEU A 1 262 ? 16.403 12.621 -17.065 1.00 44.69 262 LEU A O 1
ATOM 2071 N N . VAL A 1 263 ? 16.765 10.442 -17.388 1.00 44.56 263 VAL A N 1
ATOM 2072 C CA . VAL A 1 263 ? 15.558 10.172 -18.201 1.00 44.56 263 VAL A CA 1
ATOM 2073 C C . VAL A 1 263 ? 14.256 10.208 -17.386 1.00 44.56 263 VAL A C 1
ATOM 2075 O O . VAL A 1 263 ? 13.185 10.400 -17.952 1.00 44.56 263 VAL A O 1
ATOM 2078 N N . VAL A 1 264 ? 14.323 10.123 -16.054 1.00 44.16 264 VAL A N 1
ATOM 2079 C CA . VAL A 1 264 ? 13.152 10.330 -15.174 1.00 44.16 264 VAL A CA 1
ATOM 2080 C C . VAL A 1 264 ? 12.902 11.831 -14.903 1.00 44.16 264 VAL A C 1
ATOM 2082 O O . VAL A 1 264 ? 11.881 12.197 -14.331 1.00 44.16 264 VAL A O 1
ATOM 2085 N N . GLY A 1 265 ? 13.797 12.716 -15.361 1.00 34.72 265 GLY A N 1
ATOM 2086 C CA . GLY A 1 265 ? 13.727 14.168 -15.195 1.00 34.72 265 GLY A CA 1
ATOM 2087 C C . GLY A 1 265 ? 13.899 14.937 -16.498 1.00 34.72 265 GLY A C 1
ATOM 2088 O O . GLY A 1 265 ? 14.854 15.694 -16.640 1.00 34.72 265 GLY A O 1
ATOM 2089 N N . THR A 1 266 ? 12.986 14.798 -17.458 1.00 28.09 266 THR A N 1
ATOM 2090 C CA . THR A 1 266 ? 12.972 15.699 -18.619 1.00 28.09 266 THR A CA 1
ATOM 2091 C C . THR A 1 266 ? 12.143 16.951 -18.340 1.00 28.09 266 THR A C 1
ATOM 2093 O O . THR A 1 266 ? 10.970 17.029 -18.705 1.00 28.09 266 THR A O 1
ATOM 2096 N N . THR A 1 267 ? 12.807 17.953 -17.761 1.00 29.44 267 THR A N 1
ATOM 2097 C CA . THR A 1 267 ? 12.709 19.343 -18.237 1.00 29.44 267 THR A CA 1
ATOM 2098 C C . THR A 1 267 ? 14.049 20.045 -18.017 1.00 29.44 267 THR A C 1
ATOM 2100 O O . THR A 1 267 ? 14.408 20.387 -16.898 1.00 29.44 267 THR A O 1
ATOM 2103 N N . THR A 1 268 ? 14.779 20.213 -19.125 1.00 29.00 268 THR A N 1
ATOM 2104 C CA . THR A 1 268 ? 15.783 21.259 -19.403 1.00 29.00 268 THR A CA 1
ATOM 2105 C C . THR A 1 268 ? 16.802 21.598 -18.308 1.00 29.00 268 THR A C 1
ATOM 2107 O O . THR A 1 268 ? 16.583 22.474 -17.478 1.00 29.00 268 THR A O 1
ATOM 2110 N N . PHE A 1 269 ? 18.001 21.024 -18.440 1.00 26.55 269 PHE A N 1
ATOM 2111 C CA . PHE A 1 269 ? 19.236 21.713 -18.065 1.00 26.55 269 PHE A CA 1
ATOM 2112 C C . PHE A 1 269 ? 19.455 22.882 -19.038 1.00 26.55 269 PHE A C 1
ATOM 2114 O O . PHE A 1 269 ? 19.613 22.661 -20.239 1.00 26.55 269 PHE A O 1
ATOM 2121 N N . MET A 1 270 ? 19.498 24.113 -18.529 1.00 25.98 270 MET A N 1
ATOM 2122 C CA . MET A 1 270 ? 20.329 25.155 -19.131 1.00 25.98 270 MET A CA 1
ATOM 2123 C C . MET A 1 270 ? 21.597 25.282 -18.283 1.00 25.98 270 MET A C 1
ATOM 2125 O O . MET A 1 270 ? 21.487 25.367 -17.058 1.00 25.98 270 MET A O 1
ATOM 2129 N N . PRO A 1 271 ? 22.792 25.253 -18.893 1.00 27.16 271 PRO A N 1
ATOM 2130 C CA . PRO A 1 271 ? 24.032 25.471 -18.172 1.00 27.16 271 PRO A CA 1
ATOM 2131 C C . PRO A 1 271 ? 24.127 26.951 -17.785 1.00 27.16 271 PRO A C 1
ATOM 2133 O O . PRO A 1 271 ? 23.930 27.834 -18.619 1.00 27.16 271 PRO A O 1
ATOM 2136 N N . SER A 1 272 ? 24.410 27.216 -16.514 1.00 32.62 272 SER A N 1
ATOM 2137 C CA . SER A 1 272 ? 24.789 28.544 -16.040 1.00 32.62 272 SER A CA 1
ATOM 2138 C C . SER A 1 272 ? 26.181 28.903 -16.559 1.00 32.62 272 SER A C 1
ATOM 2140 O O . SER A 1 272 ? 27.116 28.112 -16.402 1.00 32.62 272 SER A O 1
ATOM 2142 N N . VAL A 1 273 ? 26.287 30.095 -17.148 1.00 34.62 273 VAL A N 1
ATOM 2143 C CA . VAL A 1 273 ? 27.526 30.885 -17.204 1.00 34.62 273 VAL A CA 1
ATOM 2144 C C . VAL A 1 273 ? 27.737 31.530 -15.840 1.00 34.62 273 VAL A C 1
ATOM 2146 O O . VAL A 1 273 ? 26.714 31.955 -15.252 1.00 34.62 273 VAL A O 1
#

Mean predicted aligned error: 8.08 Å

Solvent-accessible surface area (backbone atoms only — not comparable to full-atom values): 15735 Å² total; per-residue (Å²): 112,42,28,27,31,35,37,56,43,79,45,87,43,70,77,66,93,65,81,68,74,82,75,54,69,65,58,56,51,48,40,52,54,47,35,52,25,39,49,47,24,56,43,18,75,70,36,97,81,51,53,71,51,72,68,52,50,53,52,48,48,53,55,55,73,75,46,52,74,66,57,37,45,54,50,41,51,54,56,52,48,56,54,46,51,53,48,39,52,37,51,50,54,41,52,54,55,54,70,72,50,68,96,81,69,54,71,67,62,51,55,52,50,43,48,51,46,28,36,70,69,65,47,34,46,53,42,80,43,78,35,95,52,85,94,53,59,48,21,57,44,79,51,58,91,65,84,82,48,33,35,41,74,69,26,31,39,21,8,31,34,44,50,48,84,54,60,73,38,66,73,58,35,57,74,63,45,80,60,91,81,69,31,69,43,80,44,96,82,54,27,36,32,32,29,83,39,42,86,81,24,39,73,44,78,43,51,41,33,64,32,57,70,85,67,57,92,93,41,83,72,46,58,43,78,41,87,40,66,48,44,45,93,69,86,93,69,76,57,54,59,73,89,44,52,70,46,45,31,48,40,64,69,60,79,78,49,76,61,61,58,47,71,42,49,81,73,79,90,74,84,84,129

Radius of gyration: 19.69 Å; Cα contacts (8 Å, |Δi|>4): 410; chains: 1; bounding box: 53×55×52 Å

Foldseek 3Di:
DAEAAEAEDADLDDQDPPDDPPQPPVQLVQLLVLQLLLLQVVCLVVDPNSGDDPVSSVVSNVVSVPDDSVRSVVVSQVSVLVLVLLQLVLQLVLVVVVVPDDPPDDPVVSVVVSQVSCCVRNQKFWDWDQDPDPPLGTAIDIDGPDDDGGSHHQAYAFAAKAAPVQCPPPVSVVVLDDPPNPQWDADSNRIIGGSVHLVVFADGRRNCSSRHDDPDPVDDDRYDYDYYYQADPDDDDDHRDPSSVSNRRYDHPDDQDVVSSPVSDPDDDDDDD

Secondary structure (DSSP, 8-state):
--EEEEEEE--SS-------SS--HHHHHHHHHHHHHHHHHHHHHHSTTSS--HHHHHHHHHHHHTS-HHHHHHHHHHHHHHHHHHHHHHHHHHHHHHHHS-TTS-HHHHHHHHHHHHHHHTSEEEEEEE-SSTT--EEEEEEESSPPPTT-EEEE--EEEE-HHHHTSHHHHHHH---TTS-EEE-TTS-EEEGGGTTSS---TT--GGG-----TTS--SEEEEEEE---SSSSS-PPPGGGGGG--EEESSPPPHHHHHHT--S-PPPP-

InterPro domains:
  IPR040415 SET domain-containing protein 9 [PTHR33524] (109-197)
  IPR046341 SET domain superfamily [G3DSA:2.170.270.10] (109-237)
  IPR046341 SET domain superfamily [SSF82199] (124-226)

Organism: NCBI:txid89044

Nearest PDB structures (foldseek):
  6x0k-assembly1_D  TM=1.505E-01  e=1.706E+00  Aspergillus fumigatus Af293
  5cku-assembly1_A  TM=1.532E-01  e=2.897E+00  Aspergillus fumigatus Af293

Sequence (273 aa):
MTMIKAFGKIPFVQRFASKLPATPLQEKVDVYRAALALKCFEVCRKSPGGSPTAEDVDKFTQAVDQSSHDDLTLYVQAQINSQLLKIHSAVSKCDELEQDYHSNVSDIVRKEKERQVLLEEVEYYVTAKPSSLPEAGEGAFITTKTSIPPGTVVALYPGLVHLKEYLKEDEYLSRILPDPDFMLMARLDEALIDGRSADQVPYNPYSVGHKINHCGPDKKPNVMQVSFDYANDMLFGVKFPTHLRPFVPNKYAREPSLIGRLVVGTTTFMPSV

pLDDT: mean 83.36, std 18.51, range [25.98, 97.25]